Protein AF-A0A953HZK6-F1 (afdb_monomer)

Mean predicted aligned error: 8.24 Å

Sequence (261 aa):
MDNWNAEAEYTSHPMAPGVYAEFKEHSGTPHGFIFGAGWAKAKPFLLTSPDQFRAPPPPDISSVDYAKSFNEVKECGSTNSTVRTEDQTHEAMWWKDFVENSHNRLARSLILQEKLNLWEAARTMALLNMTIFDAYVNVFDNKFYYNHWRPYTAIRWAANDGNPETMEDKEWNNLHKHTYAFPSYPSAHGSASSAAMRVLSHTLGTGDQYTFTMTTEEVDIAGPFFQKDKNGSSHPYLQLLYRSWTGSQSLQTLFRNTFQI

Secondary structure (DSSP, 8-state):
---TT------PPPS-TTB----HHHH-SPTT--SSTTGGGSPPSS-SSTTTTPPPPPPPTTSHHHHHHHHHHHHHHBTT-SSS-HHHHHHHHHTTS-HHHHHHHHHHHHHHHTT--HHHHHHHHHHHHHHHHHHHHHHHHHHHHH-BPPHHHHHHTGGGS--TT----TT--BTTS---SS--SS-HHHHHHHHHHHHHHHHTT-TT---EEEE-HHHHHS-TT-PPPTT-----S-EEEES-TT-HHHHHHHHHHHH--

Nearest PDB structures (foldseek):
  4usz-assembly1_A  TM=7.894E-01  e=5.907E-08  Zobellia galactanivorans
  4cit-assembly1_A  TM=7.700E-01  e=1.423E-07  Zobellia galactanivorans
  8cxl-assembly1_B  TM=6.967E-01  e=1.353E-06  Streptomyces sp. CNQ-525
  8cxl-assembly1_A  TM=6.971E-01  e=1.353E-06  Streptomyces sp. CNQ-525

Radius of gyration: 19.42 Å; Cα contacts (8 Å, |Δi|>4): 385; chains: 1; bounding box: 43×52×53 Å

Structure (mmCIF, N/CA/C/O backbone):
data_AF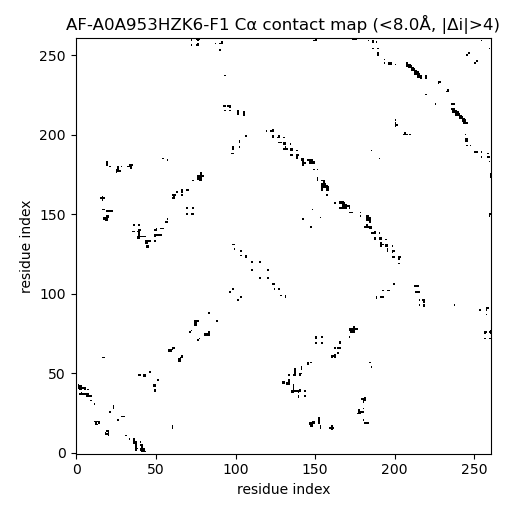-A0A953HZK6-F1
#
_entry.id   AF-A0A953HZK6-F1
#
loop_
_atom_site.group_PDB
_atom_site.id
_atom_site.type_symbol
_atom_site.label_atom_id
_atom_site.label_alt_id
_atom_site.label_comp_id
_atom_site.label_asym_id
_atom_site.label_entity_id
_atom_site.label_seq_id
_atom_site.pdbx_PDB_ins_code
_atom_site.Cartn_x
_atom_site.Cartn_y
_atom_site.Cartn_z
_atom_site.occupancy
_atom_site.B_iso_or_equiv
_atom_site.auth_seq_id
_atom_site.auth_comp_id
_atom_site.auth_asym_id
_atom_site.auth_atom_id
_atom_site.pdbx_PDB_model_num
ATOM 1 N N . MET A 1 1 ? -9.944 -25.442 12.328 1.00 70.88 1 MET A N 1
ATOM 2 C CA . MET A 1 1 ? -8.913 -24.603 12.970 1.00 70.88 1 MET A CA 1
ATOM 3 C C . MET A 1 1 ? -8.832 -23.296 12.201 1.00 70.88 1 MET A C 1
ATOM 5 O O . MET A 1 1 ? -9.259 -23.255 11.055 1.00 70.88 1 MET A O 1
ATOM 9 N N . ASP A 1 2 ? -8.421 -22.228 12.860 1.00 78.31 2 ASP A N 1
ATOM 10 C CA . ASP A 1 2 ? -8.341 -20.851 12.353 1.00 78.31 2 ASP A CA 1
ATOM 11 C C . ASP A 1 2 ? -7.020 -20.533 11.624 1.00 78.31 2 ASP A C 1
ATOM 13 O O . ASP A 1 2 ? -6.903 -19.473 11.021 1.00 78.31 2 ASP A O 1
ATOM 17 N N . ASN A 1 3 ? -6.059 -21.463 11.611 1.00 83.38 3 ASN A N 1
ATOM 18 C CA . ASN A 1 3 ? -4.823 -21.417 10.818 1.00 83.38 3 ASN A CA 1
ATOM 19 C C . ASN A 1 3 ? -3.945 -20.168 11.037 1.00 83.38 3 ASN A C 1
ATOM 21 O O . ASN A 1 3 ? -3.084 -19.882 10.211 1.00 83.38 3 ASN A O 1
ATOM 25 N N . TRP A 1 4 ? -4.115 -19.429 12.139 1.00 78.81 4 TRP A N 1
ATOM 26 C CA . TRP A 1 4 ? -3.335 -18.210 12.403 1.00 78.81 4 TRP A CA 1
ATOM 27 C C . TRP A 1 4 ? -1.834 -18.488 12.588 1.00 78.81 4 TRP A C 1
ATOM 29 O O . TRP A 1 4 ? -1.008 -17.616 12.331 1.00 78.81 4 TRP A O 1
ATOM 39 N N . ASN A 1 5 ? -1.492 -19.704 13.019 1.00 79.19 5 ASN A N 1
ATOM 40 C CA . ASN A 1 5 ? -0.134 -20.209 13.208 1.00 79.19 5 ASN A CA 1
ATOM 41 C C . ASN A 1 5 ? 0.214 -21.345 12.233 1.00 79.19 5 ASN A C 1
ATOM 43 O O . ASN A 1 5 ? 1.151 -22.100 12.489 1.00 79.19 5 ASN A O 1
ATOM 47 N N . ALA A 1 6 ? -0.567 -21.519 11.163 1.00 77.19 6 ALA A N 1
ATOM 48 C CA . ALA A 1 6 ? -0.272 -22.540 10.172 1.00 77.19 6 ALA A CA 1
ATOM 49 C C . ALA A 1 6 ? 0.992 -22.164 9.389 1.00 77.19 6 ALA A C 1
ATOM 51 O O . ALA A 1 6 ? 1.179 -21.010 8.996 1.00 77.19 6 ALA A O 1
ATOM 52 N N . GLU A 1 7 ? 1.837 -23.158 9.129 1.00 77.88 7 GLU A N 1
ATOM 53 C CA . GLU A 1 7 ? 2.901 -23.015 8.145 1.00 77.88 7 GLU A CA 1
ATOM 54 C C . GLU A 1 7 ? 2.272 -22.901 6.753 1.00 77.88 7 GLU A C 1
ATOM 56 O O . GLU A 1 7 ? 1.344 -23.636 6.406 1.00 77.88 7 GLU A O 1
ATOM 61 N N . ALA A 1 8 ? 2.761 -21.952 5.960 1.00 78.06 8 ALA A N 1
ATOM 62 C CA . ALA A 1 8 ? 2.342 -21.779 4.581 1.00 78.06 8 ALA A CA 1
ATOM 63 C C . ALA A 1 8 ? 3.564 -21.866 3.678 1.00 78.06 8 ALA A C 1
ATOM 65 O O . ALA A 1 8 ? 4.546 -21.148 3.871 1.00 78.06 8 ALA A O 1
ATOM 66 N N . GLU A 1 9 ? 3.477 -22.731 2.674 1.00 77.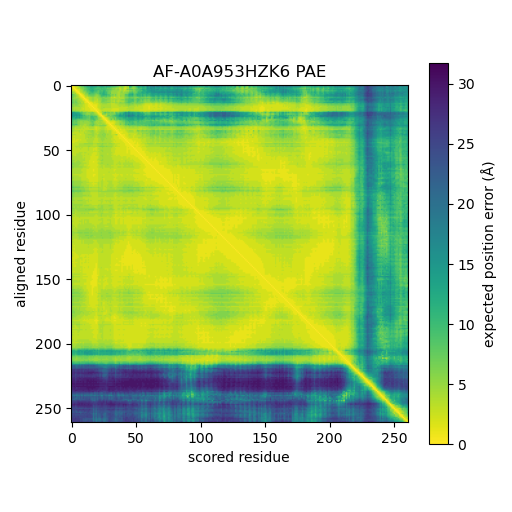25 9 GLU A N 1
ATOM 67 C CA . GLU A 1 9 ? 4.475 -22.804 1.621 1.00 77.25 9 GLU A CA 1
ATOM 68 C C . GLU A 1 9 ? 4.249 -21.670 0.619 1.00 77.25 9 GLU A C 1
ATOM 70 O O . GLU A 1 9 ? 3.132 -21.439 0.147 1.00 77.25 9 GLU A O 1
ATOM 75 N N . TYR A 1 10 ? 5.326 -20.969 0.281 1.00 82.00 10 TYR A N 1
ATOM 76 C CA . TYR A 1 10 ? 5.368 -20.062 -0.855 1.00 82.00 10 TYR A CA 1
ATOM 77 C C . 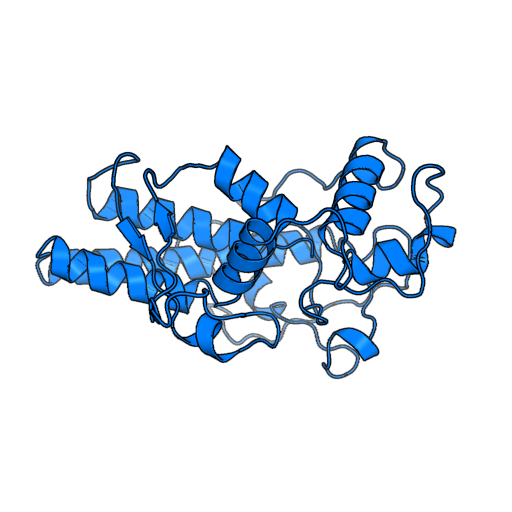TYR A 1 10 ? 6.216 -20.695 -1.946 1.00 82.00 10 TYR A C 1
ATOM 79 O O . TYR A 1 10 ? 7.370 -21.062 -1.726 1.00 82.00 10 TYR A O 1
ATOM 87 N N . THR A 1 11 ? 5.642 -20.817 -3.136 1.00 83.25 11 THR A N 1
ATOM 88 C CA . THR A 1 11 ? 6.374 -21.299 -4.300 1.00 83.25 11 THR A CA 1
ATOM 89 C C . THR A 1 11 ? 7.184 -20.148 -4.878 1.00 83.25 11 THR A C 1
ATOM 91 O O . THR A 1 11 ? 6.628 -19.217 -5.453 1.00 83.25 11 THR A O 1
ATOM 94 N N . SER A 1 12 ? 8.506 -20.200 -4.730 1.00 81.88 12 SER A N 1
ATOM 95 C CA . SER A 1 12 ? 9.390 -19.243 -5.393 1.00 81.88 12 SER A CA 1
ATOM 96 C C . SER A 1 12 ? 9.282 -19.373 -6.910 1.00 81.88 12 SER A C 1
ATOM 98 O O . SER A 1 12 ? 9.260 -20.477 -7.457 1.00 81.88 12 SER A O 1
ATOM 100 N N . HIS A 1 13 ? 9.265 -18.233 -7.591 1.00 83.56 13 HIS A N 1
ATOM 101 C CA . HIS A 1 13 ? 9.271 -18.167 -9.046 1.00 83.56 13 HIS A CA 1
ATOM 102 C C . HIS A 1 13 ? 10.670 -17.784 -9.550 1.00 83.56 13 HIS A C 1
ATOM 104 O O . HIS A 1 13 ? 11.386 -17.055 -8.857 1.00 83.56 13 HIS A O 1
ATOM 110 N N . PRO A 1 14 ? 11.091 -18.261 -10.737 1.00 86.62 14 PRO A N 1
ATOM 111 C CA . PRO A 1 14 ? 12.317 -17.772 -11.353 1.00 86.62 14 PRO A CA 1
ATOM 112 C C . PRO A 1 14 ? 12.192 -16.273 -11.658 1.00 86.62 14 PRO A C 1
ATOM 114 O O . PRO A 1 14 ? 11.094 -15.780 -11.918 1.00 86.62 14 PRO A O 1
ATOM 117 N N . MET A 1 15 ? 13.326 -15.565 -11.663 1.00 89.75 15 MET A N 1
ATOM 118 C CA . MET A 1 15 ? 13.378 -14.165 -12.090 1.00 89.75 15 MET A CA 1
ATOM 119 C C . MET A 1 15 ? 12.790 -14.033 -13.499 1.00 89.75 15 MET A C 1
ATOM 121 O O . MET A 1 15 ? 13.264 -14.674 -14.438 1.00 89.75 15 MET A O 1
ATOM 125 N N . ALA A 1 16 ? 11.760 -13.206 -13.630 1.00 93.50 16 ALA A N 1
ATOM 126 C CA . ALA A 1 16 ? 11.094 -12.916 -14.888 1.00 93.50 16 ALA A CA 1
ATOM 127 C C . ALA A 1 16 ? 10.451 -11.522 -14.821 1.00 93.50 16 ALA A C 1
ATOM 129 O O . ALA A 1 16 ? 10.164 -11.037 -13.721 1.00 93.50 16 ALA A O 1
ATOM 130 N N . PRO A 1 17 ? 10.199 -10.875 -15.972 1.00 94.31 17 PRO A N 1
ATOM 131 C CA . PRO A 1 17 ? 9.593 -9.550 -15.994 1.00 94.31 17 PRO A CA 1
ATOM 132 C C . PRO A 1 17 ? 8.262 -9.524 -15.235 1.00 94.31 17 PRO A C 1
ATOM 134 O O . PRO A 1 17 ? 7.396 -10.369 -15.456 1.00 94.31 17 PRO A O 1
ATOM 137 N N . GLY A 1 18 ? 8.107 -8.574 -14.310 1.00 92.19 18 GLY A N 1
ATOM 138 C CA . GLY A 1 18 ? 6.893 -8.414 -13.501 1.00 92.19 18 GLY A CA 1
ATOM 139 C C . GLY A 1 18 ? 6.721 -9.399 -12.341 1.00 92.19 18 GLY A C 1
ATOM 140 O O . GLY A 1 18 ? 5.823 -9.191 -11.523 1.00 92.19 18 GLY A O 1
ATOM 141 N N . VAL A 1 19 ? 7.569 -10.425 -12.226 1.00 94.19 19 VAL A N 1
ATOM 142 C CA . VAL A 1 19 ? 7.449 -11.498 -11.228 1.00 94.19 19 VAL A CA 1
ATOM 143 C C . VAL A 1 19 ? 8.346 -11.221 -10.026 1.00 94.19 19 VAL A C 1
ATOM 145 O O . VAL A 1 19 ? 9.526 -10.903 -10.164 1.00 94.19 19 VAL A O 1
ATOM 148 N N . TYR A 1 20 ? 7.792 -11.349 -8.822 1.00 91.81 20 TYR A N 1
ATOM 149 C CA . TYR A 1 20 ? 8.528 -11.158 -7.582 1.00 91.81 20 TYR A CA 1
ATOM 150 C C . TYR A 1 20 ? 9.693 -12.138 -7.465 1.00 91.81 20 TYR A C 1
ATOM 152 O O . TYR A 1 20 ? 9.520 -13.355 -7.516 1.00 91.81 20 TYR A O 1
ATOM 160 N N . ALA A 1 21 ? 10.870 -11.559 -7.249 1.00 86.56 21 ALA A N 1
ATOM 161 C CA . ALA A 1 21 ? 12.106 -12.245 -6.943 1.00 86.56 21 ALA A CA 1
ATOM 162 C C . ALA A 1 21 ? 12.889 -11.413 -5.919 1.00 86.56 21 ALA A C 1
ATOM 164 O O . ALA A 1 21 ? 12.948 -10.180 -6.010 1.00 86.56 21 ALA A O 1
ATOM 165 N N . GLU A 1 22 ? 13.455 -12.097 -4.928 1.00 72.50 22 GLU A N 1
ATOM 166 C CA . GLU A 1 22 ? 14.199 -11.485 -3.831 1.00 72.50 22 GLU A CA 1
ATOM 167 C C . GLU A 1 22 ? 15.650 -11.190 -4.247 1.00 72.50 22 GLU A C 1
ATOM 169 O O . GLU A 1 22 ? 16.351 -12.072 -4.743 1.00 72.50 22 GLU A O 1
ATOM 174 N N . PHE A 1 23 ? 16.121 -9.967 -3.985 1.00 69.50 23 PHE A N 1
ATOM 175 C CA . PHE A 1 23 ? 17.551 -9.662 -3.907 1.00 69.50 23 PHE A CA 1
ATOM 176 C C . PHE A 1 23 ? 17.966 -9.709 -2.439 1.00 69.50 23 PHE A C 1
ATOM 178 O O . PHE A 1 23 ? 17.647 -8.804 -1.661 1.00 69.50 23 PHE A O 1
ATOM 185 N N . LYS A 1 24 ? 18.650 -10.790 -2.058 1.00 64.69 24 LYS A N 1
ATOM 186 C CA . LYS A 1 24 ? 19.041 -11.089 -0.673 1.00 64.69 24 LYS A CA 1
ATOM 187 C C . LYS A 1 24 ? 19.832 -9.949 -0.028 1.00 64.69 24 LYS A C 1
ATOM 189 O O . LYS A 1 24 ? 19.710 -9.700 1.170 1.00 64.69 24 LYS A O 1
ATOM 194 N N . GLU A 1 25 ? 20.641 -9.252 -0.819 1.00 70.56 25 GLU A N 1
ATOM 195 C CA . GLU A 1 25 ? 21.489 -8.147 -0.372 1.00 70.56 25 GLU A CA 1
ATOM 196 C C . GLU A 1 25 ? 20.675 -6.967 0.180 1.00 70.56 25 GLU A C 1
ATOM 198 O O . GLU A 1 25 ? 21.202 -6.185 0.967 1.00 70.56 25 GLU A O 1
ATOM 203 N N . HIS A 1 26 ? 19.401 -6.845 -0.208 1.00 76.62 26 HIS A N 1
ATOM 204 C CA . HIS A 1 26 ? 18.571 -5.673 0.078 1.00 76.62 26 HIS A CA 1
ATOM 205 C C . HIS A 1 26 ? 17.446 -5.924 1.095 1.00 76.62 26 HIS A C 1
ATOM 207 O O . HIS A 1 26 ? 16.998 -4.998 1.775 1.00 76.62 26 HIS A O 1
ATOM 213 N N . SER A 1 27 ? 16.988 -7.170 1.244 1.00 77.19 27 SER A N 1
ATOM 214 C CA . SER A 1 27 ? 15.978 -7.540 2.248 1.00 77.19 27 SER A CA 1
ATOM 215 C C . SER A 1 27 ? 16.576 -7.811 3.629 1.00 77.19 27 SER A C 1
ATOM 217 O O . SER A 1 27 ? 15.904 -7.615 4.638 1.00 77.19 27 SER A O 1
ATOM 219 N N . GLY A 1 28 ? 17.834 -8.256 3.715 1.00 78.62 28 GLY A N 1
ATOM 220 C CA . GLY A 1 28 ? 18.449 -8.651 4.989 1.00 78.62 28 GLY A CA 1
ATOM 221 C C . GLY A 1 28 ? 17.837 -9.914 5.612 1.00 78.62 28 GLY A C 1
ATOM 222 O O . GLY A 1 28 ? 18.126 -10.225 6.768 1.00 78.62 28 GLY A O 1
ATOM 223 N N . THR A 1 29 ? 17.004 -10.647 4.867 1.00 81.75 29 THR A N 1
ATOM 224 C CA . THR A 1 29 ? 16.365 -11.893 5.306 1.00 81.75 29 THR A CA 1
ATOM 225 C C . THR A 1 29 ? 17.090 -13.135 4.768 1.00 81.75 29 THR A C 1
ATOM 227 O O . THR A 1 29 ? 17.812 -13.058 3.768 1.00 81.75 29 THR A O 1
ATOM 230 N N . PRO A 1 30 ? 16.970 -14.303 5.437 1.00 80.88 30 PRO A N 1
ATOM 231 C CA . PRO A 1 30 ? 17.511 -15.558 4.917 1.00 80.88 30 PRO A CA 1
ATOM 232 C C . PRO A 1 30 ? 16.924 -15.908 3.546 1.00 80.88 30 PRO A C 1
ATOM 234 O O . PRO A 1 30 ? 15.774 -15.595 3.261 1.00 80.88 30 PRO A O 1
ATOM 237 N N . HIS A 1 31 ? 17.697 -16.616 2.720 1.00 76.31 31 HIS A N 1
ATOM 238 C CA . HIS A 1 31 ? 17.235 -17.044 1.398 1.00 76.31 31 HIS A CA 1
ATOM 239 C C . HIS A 1 31 ? 15.968 -17.904 1.502 1.00 76.31 31 HIS A C 1
ATOM 241 O O . HIS A 1 31 ? 15.959 -18.899 2.231 1.00 76.31 31 HIS A O 1
ATOM 247 N N . GLY A 1 32 ? 14.933 -17.544 0.739 1.00 78.62 32 GLY A N 1
ATOM 248 C CA . GLY A 1 32 ? 13.645 -18.243 0.736 1.00 78.62 32 GLY A CA 1
ATOM 249 C C . GLY A 1 32 ? 12.701 -17.810 1.859 1.00 78.62 32 GLY A C 1
ATOM 250 O O . GLY A 1 32 ? 11.610 -18.363 1.978 1.00 78.62 32 GLY A O 1
ATOM 251 N N . PHE A 1 33 ? 13.090 -16.827 2.676 1.00 85.31 33 PHE A N 1
ATOM 252 C CA . PHE A 1 33 ? 12.176 -16.223 3.633 1.00 85.31 33 PHE A CA 1
ATOM 253 C C . PHE A 1 33 ? 11.123 -15.389 2.902 1.00 85.31 33 PHE A C 1
ATOM 255 O O . PHE A 1 33 ? 11.435 -14.559 2.052 1.00 85.31 33 PHE A O 1
ATOM 262 N N . ILE A 1 34 ? 9.866 -15.576 3.287 1.00 88.50 34 ILE A N 1
ATOM 263 C CA . ILE A 1 34 ? 8.747 -14.788 2.792 1.00 88.50 34 ILE A CA 1
ATOM 264 C C . ILE A 1 34 ? 7.884 -14.372 3.981 1.00 88.50 34 ILE A C 1
ATOM 266 O O . ILE A 1 34 ? 7.457 -15.188 4.800 1.00 88.50 34 ILE A O 1
ATOM 270 N N . PHE A 1 35 ? 7.631 -13.080 4.105 1.00 87.94 35 PHE A N 1
ATOM 271 C CA . PHE A 1 35 ? 6.792 -12.564 5.173 1.00 87.94 35 PHE A CA 1
ATOM 272 C C . PHE A 1 35 ? 5.311 -12.634 4.779 1.00 87.94 35 PHE A C 1
ATOM 274 O O . PHE A 1 35 ? 4.936 -12.322 3.649 1.00 87.94 35 PHE A O 1
ATOM 281 N N . GLY A 1 36 ? 4.457 -13.017 5.731 1.00 86.50 36 GLY A N 1
ATOM 282 C CA . GLY A 1 36 ? 3.000 -12.970 5.579 1.00 86.50 36 GLY A CA 1
ATOM 283 C C . GLY A 1 36 ? 2.356 -14.139 4.822 1.00 86.50 36 GLY A C 1
ATOM 284 O O . GLY A 1 36 ? 1.138 -14.131 4.660 1.00 86.50 36 GLY A O 1
ATOM 285 N N . ALA A 1 37 ? 3.110 -15.168 4.406 1.00 86.94 37 ALA A N 1
ATOM 286 C CA . ALA A 1 37 ? 2.541 -16.351 3.737 1.00 86.94 37 ALA A CA 1
ATOM 287 C C . ALA A 1 37 ? 1.470 -17.060 4.583 1.00 86.94 37 ALA A C 1
ATOM 289 O O . ALA A 1 37 ? 0.413 -17.416 4.064 1.00 86.94 37 ALA A O 1
ATOM 290 N N . GLY A 1 38 ? 1.702 -17.196 5.895 1.00 86.75 38 GLY A N 1
ATOM 291 C CA . GLY A 1 38 ? 0.722 -17.768 6.825 1.00 86.75 38 GLY A CA 1
ATOM 292 C C . GLY A 1 38 ? -0.559 -16.935 6.929 1.00 86.75 38 GLY A C 1
ATOM 293 O O . GLY A 1 38 ? -1.658 -17.483 6.901 1.00 86.75 38 GLY A O 1
ATOM 294 N N . TRP A 1 39 ? -0.444 -15.600 6.955 1.00 87.12 39 TRP A N 1
ATOM 295 C CA . TRP A 1 39 ? -1.607 -14.707 7.029 1.00 87.12 39 TRP A CA 1
ATOM 296 C C . TRP A 1 39 ? -2.534 -14.836 5.826 1.00 87.12 39 TRP A C 1
ATOM 298 O O . TRP A 1 39 ? -3.745 -14.842 6.012 1.00 87.12 39 TRP A O 1
ATOM 308 N N . ALA A 1 40 ? -2.006 -15.038 4.617 1.00 87.88 40 ALA A N 1
ATOM 309 C CA . ALA A 1 40 ? -2.840 -15.277 3.436 1.00 87.88 40 ALA A CA 1
ATOM 310 C C . ALA A 1 40 ? -3.707 -16.551 3.537 1.00 87.88 40 ALA A C 1
ATOM 312 O O . ALA A 1 40 ? -4.654 -16.717 2.769 1.00 87.88 40 ALA A O 1
ATOM 313 N N . LYS A 1 41 ? -3.383 -17.472 4.455 1.00 87.44 41 LYS A N 1
ATOM 314 C CA . LYS A 1 41 ? -4.112 -18.732 4.689 1.00 87.44 41 LYS A CA 1
ATOM 315 C C . LYS A 1 41 ? -4.885 -18.756 6.008 1.00 87.44 41 LYS A C 1
ATOM 317 O O . LYS A 1 41 ? -5.596 -19.730 6.273 1.00 87.44 41 LYS A O 1
ATOM 322 N N . ALA A 1 42 ? -4.748 -17.719 6.829 1.00 92.06 42 ALA A N 1
ATOM 323 C CA . ALA A 1 42 ? -5.448 -17.622 8.097 1.00 92.06 42 ALA A CA 1
ATOM 324 C C . ALA A 1 42 ? -6.955 -17.436 7.871 1.00 92.06 42 ALA A C 1
ATOM 326 O O . ALA A 1 42 ? -7.398 -16.858 6.877 1.00 92.06 42 ALA A O 1
ATOM 327 N N . LYS A 1 43 ? -7.758 -17.932 8.813 1.00 93.19 43 LYS A N 1
ATOM 328 C CA . LYS A 1 43 ? -9.203 -17.720 8.815 1.00 93.19 43 LYS A CA 1
ATOM 329 C C . LYS A 1 43 ? -9.495 -16.261 9.210 1.00 93.19 43 LYS A C 1
ATOM 331 O O . LYS A 1 43 ? -9.119 -15.878 10.318 1.00 93.19 43 LYS A O 1
ATOM 336 N N . PRO A 1 44 ? -10.192 -15.475 8.370 1.00 95.50 44 PRO A N 1
ATOM 337 C CA . PRO A 1 44 ? -10.602 -14.121 8.734 1.00 95.50 44 PRO A CA 1
ATOM 338 C C . PRO A 1 44 ? -11.635 -14.099 9.874 1.00 95.50 44 PRO A C 1
ATOM 340 O O . PRO A 1 44 ? -12.350 -15.082 10.106 1.00 95.50 44 PRO A O 1
ATOM 343 N N . PHE A 1 45 ? -11.752 -12.960 10.554 1.00 96.44 45 PHE A N 1
ATOM 344 C CA . PHE A 1 45 ? -12.795 -12.685 11.545 1.00 96.44 45 PHE A CA 1
ATOM 345 C C . PHE A 1 45 ? -14.128 -12.284 10.903 1.00 96.44 45 PHE A C 1
ATOM 347 O O . PHE A 1 45 ? -15.184 -12.734 11.346 1.00 96.44 45 PHE A O 1
ATOM 354 N N . LEU A 1 46 ? -14.079 -11.402 9.905 1.00 95.81 46 LEU A N 1
ATOM 355 C CA . LEU A 1 46 ? -15.217 -10.688 9.320 1.00 95.81 46 LEU A CA 1
ATOM 356 C C . LEU A 1 46 ? -15.400 -11.015 7.833 1.00 95.81 46 LEU A C 1
ATOM 358 O O . LEU A 1 46 ? -16.536 -11.078 7.359 1.00 95.81 46 LEU A O 1
ATOM 362 N N . LEU A 1 47 ? -14.306 -11.205 7.090 1.00 96.50 47 LEU A N 1
ATOM 363 C CA . LEU A 1 47 ? -14.360 -11.566 5.674 1.00 96.50 47 LEU A CA 1
ATOM 364 C C . LEU A 1 47 ? -14.918 -12.979 5.483 1.00 96.50 47 LEU A C 1
ATOM 366 O O . LEU A 1 47 ? -14.632 -13.910 6.235 1.00 96.50 47 LEU A O 1
ATOM 370 N N . THR A 1 48 ? -15.680 -13.144 4.408 1.00 96.25 48 THR A N 1
ATOM 371 C CA . THR A 1 48 ? -16.210 -14.440 3.961 1.00 96.25 48 THR A CA 1
ATOM 372 C C . THR A 1 48 ? -15.124 -15.331 3.354 1.00 96.25 48 THR A C 1
ATOM 374 O O . THR A 1 48 ? -15.164 -16.549 3.522 1.00 96.25 48 THR A O 1
ATOM 377 N N . SER A 1 49 ? -14.131 -14.728 2.696 1.00 94.56 49 SER A N 1
ATOM 378 C CA . SER A 1 49 ? -12.938 -15.382 2.155 1.00 94.56 49 SER A CA 1
ATOM 379 C C . SER A 1 49 ? -11.766 -14.390 2.094 1.00 94.56 49 SER A C 1
ATOM 381 O O . SER A 1 49 ? -12.001 -13.177 2.030 1.00 94.56 49 SER A O 1
ATOM 383 N N . PRO A 1 50 ? -10.501 -14.864 2.075 1.00 94.12 50 PRO A N 1
ATOM 384 C CA . PRO A 1 50 ? -9.335 -13.994 1.894 1.00 94.12 50 PRO A CA 1
ATOM 385 C C . PRO A 1 50 ? -9.412 -13.120 0.637 1.00 94.12 50 PRO A C 1
ATOM 387 O O . PRO A 1 50 ? -8.931 -11.993 0.638 1.00 94.12 50 PRO A O 1
ATOM 390 N N . ASP A 1 51 ? -10.081 -13.583 -0.416 1.00 95.44 51 ASP A N 1
ATOM 391 C CA . ASP A 1 51 ? -10.146 -12.904 -1.707 1.00 95.44 51 ASP A CA 1
ATOM 392 C C . ASP A 1 51 ? -11.408 -12.074 -1.953 1.00 95.44 51 ASP A C 1
ATOM 394 O O . ASP A 1 51 ? -11.584 -11.539 -3.049 1.00 95.44 51 ASP A O 1
ATOM 398 N N . GLN A 1 52 ? -12.250 -11.891 -0.932 1.00 96.81 52 GLN A N 1
ATOM 399 C CA . GLN A 1 52 ? -13.494 -11.120 -1.030 1.00 96.81 52 GLN A CA 1
ATOM 400 C C . GLN A 1 52 ? -13.295 -9.719 -1.642 1.00 96.81 52 GLN A C 1
ATOM 402 O O . GLN A 1 52 ? -14.166 -9.234 -2.362 1.00 96.81 52 GLN A O 1
ATOM 407 N N . PHE A 1 53 ? -12.153 -9.076 -1.375 1.00 95.56 53 PHE A N 1
ATOM 408 C CA . PHE A 1 53 ? -11.775 -7.776 -1.939 1.00 95.56 53 PHE A CA 1
ATOM 409 C C . PHE A 1 53 ? -10.517 -7.862 -2.813 1.00 95.56 53 PHE A C 1
ATOM 411 O O . PHE A 1 53 ? -9.617 -7.031 -2.696 1.00 95.56 53 PHE A O 1
ATOM 418 N N . ARG A 1 54 ? -10.399 -8.891 -3.661 1.00 95.50 54 ARG A N 1
ATOM 419 C CA . ARG A 1 54 ? -9.291 -8.977 -4.624 1.00 95.50 54 ARG A CA 1
ATOM 420 C C . ARG A 1 54 ? -9.263 -7.726 -5.513 1.00 95.50 54 ARG A C 1
ATOM 422 O O . ARG A 1 54 ? -10.249 -7.394 -6.169 1.00 95.50 54 ARG A O 1
ATOM 429 N N . ALA A 1 55 ? -8.137 -7.018 -5.500 1.00 89.94 55 ALA A N 1
ATOM 430 C CA . ALA A 1 55 ? -7.911 -5.832 -6.315 1.00 89.94 55 ALA A CA 1
ATOM 431 C C . ALA A 1 55 ? -7.910 -6.204 -7.808 1.00 89.94 55 ALA A C 1
ATOM 433 O O . ALA A 1 55 ? -7.639 -7.362 -8.132 1.00 89.94 55 ALA A O 1
ATOM 434 N N . PRO A 1 56 ? -8.164 -5.255 -8.727 1.00 91.69 56 PRO A N 1
ATOM 435 C CA . PRO A 1 56 ? -7.857 -5.441 -10.146 1.00 91.69 56 PRO A CA 1
ATOM 436 C C . PRO A 1 56 ? -6.380 -5.824 -10.355 1.00 91.69 56 PRO A C 1
ATOM 438 O O . PRO A 1 56 ? -5.562 -5.569 -9.472 1.00 91.69 56 PRO A O 1
ATOM 441 N N . PRO A 1 57 ? -6.006 -6.424 -11.496 1.00 89.88 57 PRO A N 1
ATOM 442 C CA . PRO A 1 57 ? -4.604 -6.715 -11.773 1.00 89.88 57 PRO A CA 1
ATOM 443 C C . PRO A 1 57 ? -3.751 -5.434 -11.797 1.00 89.88 57 PRO A C 1
ATOM 445 O O . PRO A 1 57 ? -4.260 -4.368 -12.162 1.00 89.88 57 PRO A O 1
ATOM 448 N N . PRO A 1 58 ? -2.456 -5.517 -11.429 1.00 88.62 58 PRO A N 1
ATOM 449 C CA . PRO A 1 58 ? -1.531 -4.412 -11.652 1.00 88.62 58 PRO A CA 1
ATOM 450 C C . PRO A 1 58 ? -1.425 -4.100 -13.157 1.00 88.62 58 PRO A C 1
ATOM 452 O O . PRO A 1 58 ? -1.717 -4.976 -13.978 1.00 88.62 58 PRO A O 1
ATOM 455 N N . PRO A 1 59 ? -1.002 -2.879 -13.535 1.00 87.88 59 PRO A N 1
ATOM 456 C CA . PRO A 1 59 ? -0.748 -2.548 -14.933 1.00 87.88 59 PRO A CA 1
ATOM 457 C C . PRO A 1 59 ? 0.198 -3.560 -15.586 1.00 87.88 59 PRO A C 1
ATOM 459 O O . PRO A 1 59 ? 1.165 -4.004 -14.964 1.00 87.88 59 PRO A O 1
ATOM 462 N N . ASP A 1 60 ? -0.080 -3.908 -16.843 1.00 92.38 60 ASP A N 1
ATOM 463 C CA . ASP A 1 60 ? 0.794 -4.785 -17.619 1.00 92.38 60 ASP A CA 1
ATOM 464 C C . ASP A 1 60 ? 2.178 -4.140 -17.758 1.00 92.38 60 ASP A C 1
ATOM 466 O O . ASP A 1 60 ? 2.280 -2.946 -18.043 1.00 92.38 60 ASP A O 1
ATOM 470 N N . ILE A 1 61 ? 3.245 -4.915 -17.570 1.00 92.25 61 ILE A N 1
ATOM 471 C CA . ILE A 1 61 ? 4.623 -4.407 -17.587 1.00 92.25 61 ILE A CA 1
ATOM 472 C C . ILE A 1 61 ? 5.044 -3.796 -18.929 1.00 92.25 61 ILE A C 1
ATOM 474 O O . ILE A 1 61 ? 5.978 -3.003 -18.965 1.00 92.25 61 ILE A O 1
ATOM 478 N N . SER A 1 62 ? 4.361 -4.126 -20.026 1.00 94.62 62 SER A N 1
ATOM 479 C CA . SER A 1 62 ? 4.586 -3.538 -21.351 1.00 94.62 62 SER A CA 1
ATOM 480 C C . SER A 1 62 ? 3.785 -2.251 -21.586 1.00 94.62 62 SER A C 1
ATOM 482 O O . SER A 1 62 ? 3.938 -1.606 -22.622 1.00 94.62 62 SER A O 1
ATOM 484 N N . SER A 1 63 ? 2.914 -1.867 -20.647 1.00 93.19 63 SER A N 1
ATOM 485 C CA . SER A 1 63 ? 2.029 -0.710 -20.790 1.00 93.19 63 SER A CA 1
ATOM 486 C C . SER A 1 63 ? 2.703 0.618 -20.435 1.00 93.19 63 SER A C 1
ATOM 488 O O . SER A 1 63 ? 3.612 0.690 -19.604 1.00 93.19 63 SER A O 1
ATOM 490 N N . VAL A 1 64 ? 2.169 1.697 -21.012 1.00 94.12 64 VAL A N 1
ATOM 491 C CA . VAL A 1 64 ? 2.551 3.083 -20.688 1.00 94.12 64 VAL A CA 1
ATOM 492 C C . VAL A 1 64 ? 2.223 3.426 -19.229 1.00 94.12 64 VAL A C 1
ATOM 494 O O . VAL A 1 64 ? 2.980 4.135 -18.570 1.00 94.12 64 VAL A O 1
ATOM 497 N N . ASP A 1 65 ? 1.120 2.897 -18.686 1.00 88.19 65 ASP A N 1
ATOM 498 C CA . ASP A 1 65 ? 0.743 3.127 -17.285 1.00 88.19 65 ASP A CA 1
ATOM 499 C C . ASP A 1 65 ? 1.773 2.526 -16.320 1.00 88.19 65 ASP A C 1
ATOM 501 O O . ASP A 1 65 ? 2.141 3.165 -15.331 1.00 88.19 65 ASP A O 1
ATOM 505 N N . TYR A 1 66 ? 2.289 1.331 -16.631 1.00 92.31 66 TYR A N 1
ATOM 506 C CA . TYR A 1 66 ? 3.392 0.736 -15.882 1.00 92.31 66 TYR A CA 1
ATOM 507 C C . TYR A 1 66 ? 4.662 1.586 -15.985 1.00 92.31 66 TYR A C 1
ATOM 509 O O . TYR A 1 66 ? 5.241 1.928 -14.955 1.00 92.31 66 TYR A O 1
ATOM 517 N N . ALA A 1 67 ? 5.067 1.972 -17.200 1.00 93.75 67 ALA A N 1
ATOM 518 C CA . ALA A 1 67 ? 6.269 2.779 -17.413 1.00 93.75 67 ALA A CA 1
ATOM 519 C C . ALA A 1 67 ? 6.204 4.123 -16.671 1.00 93.75 67 ALA A C 1
ATOM 521 O O . ALA A 1 67 ? 7.187 4.561 -16.070 1.00 93.75 67 ALA A O 1
ATOM 522 N N . LYS A 1 68 ? 5.028 4.757 -16.636 1.00 90.75 68 LYS A N 1
ATOM 523 C CA . LYS A 1 68 ? 4.804 5.990 -15.880 1.00 90.75 68 LYS A CA 1
ATOM 524 C C . LYS A 1 68 ? 5.017 5.788 -14.379 1.00 90.75 68 LYS A C 1
ATOM 526 O O . LYS A 1 68 ? 5.772 6.548 -13.778 1.00 90.75 68 LYS A O 1
ATOM 531 N N . SER A 1 69 ? 4.392 4.773 -13.780 1.00 86.25 69 SER A N 1
ATOM 532 C CA . SER A 1 69 ? 4.577 4.472 -12.352 1.00 86.25 69 SER A CA 1
ATOM 533 C C . SER A 1 69 ? 6.008 4.040 -12.030 1.00 86.25 69 SER A C 1
ATOM 535 O O . SER A 1 69 ? 6.558 4.449 -11.012 1.00 86.25 69 SER A O 1
ATOM 537 N N . PHE A 1 70 ? 6.641 3.265 -12.910 1.00 93.44 70 PHE A N 1
ATOM 538 C CA . PHE A 1 70 ? 8.043 2.879 -12.790 1.00 93.44 70 PHE A CA 1
ATOM 539 C C . PHE A 1 70 ? 8.959 4.106 -12.735 1.00 93.44 70 PHE A C 1
ATOM 541 O O . PHE A 1 70 ? 9.788 4.207 -11.832 1.00 93.44 70 PHE A O 1
ATOM 548 N N . ASN A 1 71 ? 8.803 5.048 -13.670 1.00 94.88 71 ASN A N 1
ATOM 549 C CA . ASN A 1 71 ? 9.656 6.234 -13.746 1.00 94.88 71 ASN A CA 1
ATOM 550 C C . ASN A 1 71 ? 9.397 7.194 -12.575 1.00 94.88 71 ASN A C 1
ATOM 552 O O . ASN A 1 71 ? 10.352 7.704 -11.993 1.00 94.88 71 ASN A O 1
ATOM 556 N N . GLU A 1 72 ? 8.140 7.350 -12.146 1.00 89.25 72 GLU A N 1
ATOM 557 C CA . GLU A 1 72 ? 7.795 8.098 -10.929 1.00 89.25 72 GLU A CA 1
ATOM 558 C C . GLU A 1 72 ? 8.504 7.521 -9.693 1.00 89.25 72 GLU A C 1
ATOM 560 O O . GLU A 1 72 ? 9.144 8.256 -8.940 1.00 89.25 72 GLU A O 1
ATOM 565 N N . VAL A 1 73 ? 8.470 6.198 -9.506 1.00 91.12 73 VAL A N 1
ATOM 566 C CA . VAL A 1 73 ? 9.162 5.533 -8.390 1.00 91.12 73 VAL A CA 1
ATOM 567 C C . VAL A 1 73 ? 10.680 5.613 -8.537 1.00 91.12 73 VAL A C 1
ATOM 569 O O . VAL A 1 73 ? 11.381 5.822 -7.546 1.00 91.12 73 VAL A O 1
ATOM 572 N N . LYS A 1 74 ? 11.215 5.488 -9.753 1.00 92.81 74 LYS A N 1
ATOM 573 C CA . LYS A 1 74 ? 12.654 5.607 -10.000 1.00 92.81 74 LYS A CA 1
ATOM 574 C C . LYS A 1 74 ? 13.170 6.984 -9.584 1.00 92.81 74 LYS A C 1
ATOM 576 O O . LYS A 1 74 ? 14.175 7.059 -8.872 1.00 92.81 74 LYS A O 1
ATOM 581 N N . GLU A 1 75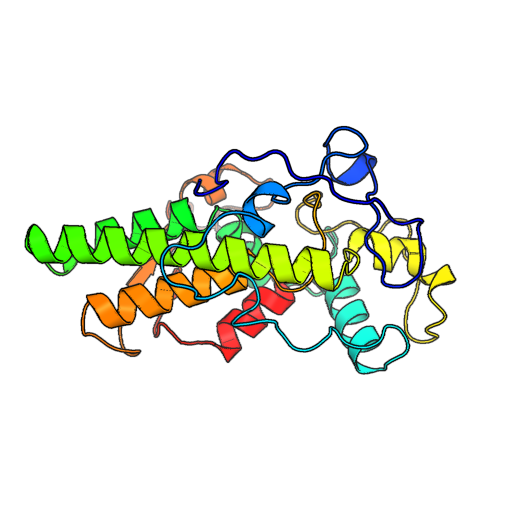 ? 12.468 8.047 -9.967 1.00 90.75 75 GLU A N 1
ATOM 582 C CA . GLU A 1 75 ? 12.846 9.430 -9.671 1.00 90.75 75 GLU A CA 1
ATOM 583 C C . GLU A 1 75 ? 12.585 9.807 -8.207 1.00 90.75 75 GLU A C 1
ATOM 585 O O . GLU A 1 75 ? 13.504 10.232 -7.502 1.00 90.75 75 GLU A O 1
ATOM 590 N N . CYS A 1 76 ? 11.357 9.623 -7.716 1.00 86.50 76 CYS A N 1
ATOM 591 C CA . CYS A 1 76 ? 10.941 10.055 -6.378 1.00 86.50 76 CYS A CA 1
ATOM 592 C C . CYS A 1 76 ? 11.349 9.076 -5.275 1.00 86.50 76 CYS A C 1
ATOM 594 O O . CYS A 1 76 ? 11.515 9.488 -4.131 1.00 86.50 76 CYS A O 1
ATOM 596 N N . GLY A 1 77 ? 11.521 7.791 -5.582 1.00 85.06 77 GLY A N 1
ATOM 597 C CA . GLY A 1 77 ? 11.840 6.746 -4.608 1.00 85.06 77 GLY A CA 1
ATOM 598 C C . GLY A 1 77 ? 13.325 6.549 -4.335 1.00 85.06 77 GLY A C 1
ATOM 599 O O . GLY A 1 77 ? 13.694 6.001 -3.298 1.00 85.06 77 GLY A O 1
ATOM 600 N N . SER A 1 78 ? 14.202 7.045 -5.205 1.00 89.56 78 SER A N 1
ATOM 601 C CA . SER A 1 78 ? 15.648 6.884 -5.025 1.00 89.56 78 SER A CA 1
ATOM 602 C C . SER A 1 78 ? 16.130 7.438 -3.677 1.00 89.56 78 SER A C 1
ATOM 604 O O . SER A 1 78 ? 15.725 8.531 -3.266 1.00 89.56 78 SER A O 1
ATOM 606 N N . THR A 1 79 ? 17.048 6.747 -2.991 1.00 88.56 79 THR A N 1
ATOM 607 C CA . THR A 1 79 ? 17.734 7.293 -1.805 1.00 88.56 79 THR A CA 1
ATOM 608 C C . THR A 1 79 ? 18.317 8.677 -2.107 1.00 88.56 79 THR A C 1
ATOM 610 O O . THR A 1 79 ? 18.217 9.578 -1.280 1.00 88.56 79 THR A O 1
ATOM 613 N N . ASN A 1 80 ? 18.862 8.855 -3.311 1.00 88.94 80 ASN A N 1
ATOM 614 C CA . ASN A 1 80 ? 19.528 10.078 -3.753 1.00 88.94 80 ASN A CA 1
ATOM 615 C C . ASN A 1 80 ? 18.629 10.922 -4.671 1.00 88.94 80 ASN A C 1
ATOM 617 O O . ASN A 1 80 ? 19.132 11.596 -5.568 1.00 88.94 80 ASN A O 1
ATOM 621 N N . SER A 1 81 ? 17.303 10.840 -4.505 1.00 87.88 81 SER A N 1
ATOM 622 C CA . SER A 1 81 ? 16.363 11.628 -5.306 1.00 87.88 81 SER A CA 1
ATOM 623 C C . SER A 1 81 ? 16.672 13.123 -5.206 1.00 87.88 81 SER A C 1
ATOM 625 O O . SER A 1 81 ? 16.826 13.660 -4.111 1.00 87.88 81 SER A O 1
ATOM 627 N N . THR A 1 82 ? 16.727 13.791 -6.356 1.00 92.00 82 THR A N 1
ATOM 628 C CA . THR A 1 82 ? 16.863 15.251 -6.464 1.00 92.00 82 THR A CA 1
ATOM 629 C C . THR A 1 82 ? 15.523 15.957 -6.675 1.00 92.00 82 THR A C 1
ATOM 631 O O . THR A 1 82 ? 15.487 17.185 -6.699 1.00 92.00 82 THR A O 1
ATOM 634 N N . VAL A 1 83 ? 14.435 15.195 -6.847 1.00 88.31 83 VAL A N 1
ATOM 635 C CA . VAL A 1 83 ? 13.081 15.713 -7.106 1.00 88.31 83 VAL A CA 1
ATOM 636 C C . VAL A 1 83 ? 12.143 15.540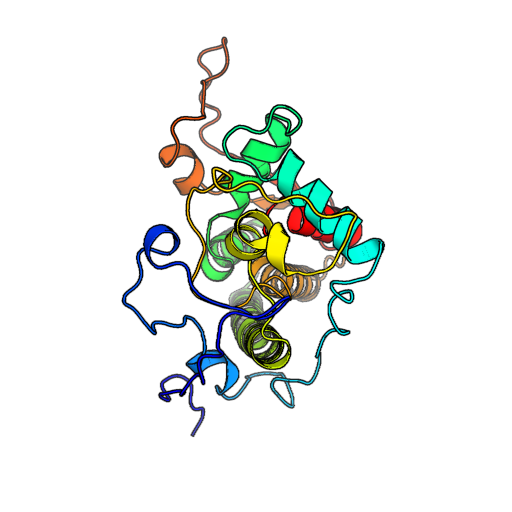 -5.912 1.00 88.31 83 VAL A C 1
ATOM 638 O O . VAL A 1 83 ? 11.225 16.342 -5.749 1.00 88.31 83 VAL A O 1
ATOM 641 N N . ARG A 1 84 ? 12.371 14.523 -5.065 1.00 87.06 84 ARG A N 1
ATOM 642 C CA . ARG A 1 84 ? 11.590 14.303 -3.842 1.00 87.06 84 ARG A CA 1
ATOM 643 C C . ARG A 1 84 ? 11.797 15.471 -2.878 1.00 87.06 84 ARG A C 1
ATOM 645 O O . ARG A 1 84 ? 12.932 15.827 -2.568 1.00 87.06 84 ARG A O 1
ATOM 652 N N . THR A 1 85 ? 10.706 16.043 -2.379 1.00 84.31 85 THR A N 1
ATOM 653 C CA . THR A 1 85 ? 10.756 17.152 -1.417 1.00 84.31 85 THR A CA 1
ATOM 654 C C . THR A 1 85 ? 11.119 16.672 -0.007 1.00 84.31 85 THR A C 1
ATOM 656 O O . THR A 1 85 ? 11.053 15.479 0.316 1.00 84.31 85 THR A O 1
ATOM 659 N N . GLU A 1 86 ? 11.484 17.613 0.867 1.00 79.75 86 GLU A N 1
ATOM 660 C CA . GLU A 1 86 ? 11.688 17.333 2.295 1.00 79.75 86 GLU A CA 1
ATOM 661 C C . GLU A 1 86 ? 10.403 16.794 2.938 1.00 79.75 86 GLU A C 1
ATOM 663 O O . GLU A 1 86 ? 10.447 15.758 3.595 1.00 79.75 86 GLU A O 1
ATOM 668 N N . ASP A 1 87 ? 9.248 17.405 2.650 1.00 76.56 87 ASP A N 1
ATOM 669 C CA . ASP A 1 87 ? 7.946 16.946 3.152 1.00 76.56 87 ASP A CA 1
ATOM 670 C C . ASP A 1 87 ? 7.626 15.509 2.723 1.00 76.56 87 ASP A C 1
ATOM 672 O O . ASP A 1 87 ? 7.234 14.695 3.553 1.00 76.56 87 ASP A O 1
ATOM 676 N N . GLN A 1 88 ? 7.873 15.146 1.460 1.00 78.38 88 GLN A N 1
ATOM 677 C CA . GLN A 1 88 ? 7.686 13.767 0.989 1.00 78.38 88 GLN A CA 1
ATOM 678 C C . GLN A 1 88 ? 8.628 12.783 1.695 1.00 78.38 88 GLN A C 1
ATOM 680 O O . GLN A 1 88 ? 8.253 11.643 1.969 1.00 78.38 88 GLN A O 1
ATOM 685 N N . THR A 1 89 ? 9.855 13.210 2.002 1.00 78.94 89 THR A N 1
ATOM 686 C CA . THR A 1 89 ? 10.807 12.402 2.777 1.00 78.94 89 THR A CA 1
ATOM 687 C C . THR A 1 89 ? 10.320 12.224 4.215 1.00 78.94 89 THR A C 1
ATOM 689 O O . THR A 1 89 ? 10.360 11.110 4.739 1.00 78.94 89 THR A O 1
ATOM 692 N N . HIS A 1 90 ? 9.810 13.287 4.841 1.00 75.50 90 HIS A N 1
ATOM 693 C CA . HIS A 1 90 ? 9.228 13.232 6.179 1.00 75.50 90 HIS A CA 1
ATOM 694 C C . HIS A 1 90 ? 8.004 12.321 6.229 1.00 75.50 90 HIS A C 1
ATOM 696 O O . HIS A 1 90 ? 7.952 11.440 7.083 1.00 75.50 90 HIS A O 1
ATOM 702 N N . GLU A 1 91 ? 7.060 12.465 5.296 1.00 76.31 91 GLU A N 1
ATOM 703 C CA . GLU A 1 91 ? 5.887 11.592 5.191 1.00 76.31 91 GLU A CA 1
ATOM 704 C C . GLU A 1 91 ? 6.299 10.128 5.015 1.00 76.31 91 GLU A C 1
ATOM 706 O O . GLU A 1 91 ? 5.737 9.243 5.665 1.00 76.31 91 GLU A O 1
ATOM 711 N N . ALA A 1 92 ? 7.323 9.865 4.199 1.00 77.38 92 ALA A N 1
ATOM 712 C CA . ALA A 1 92 ? 7.804 8.509 3.992 1.00 77.38 92 ALA A CA 1
ATOM 713 C C . ALA A 1 92 ? 8.420 7.872 5.231 1.00 77.38 92 ALA A C 1
ATOM 715 O O . ALA A 1 92 ? 8.172 6.703 5.527 1.00 77.38 92 ALA A O 1
ATOM 716 N N . MET A 1 93 ? 9.181 8.646 5.996 1.00 78.38 93 MET A N 1
ATOM 717 C CA . MET A 1 93 ? 9.715 8.175 7.266 1.00 78.38 93 MET A CA 1
ATOM 718 C C . MET A 1 93 ? 8.608 8.011 8.312 1.00 78.38 93 MET A C 1
ATOM 720 O O . MET A 1 93 ? 8.611 7.016 9.034 1.00 78.38 93 MET A O 1
ATOM 724 N N . TRP A 1 94 ? 7.642 8.931 8.361 1.00 78.75 94 TRP A N 1
ATOM 725 C CA . TRP A 1 94 ? 6.531 8.927 9.318 1.00 78.75 94 TRP A CA 1
ATOM 726 C C . TRP A 1 94 ? 5.682 7.665 9.224 1.00 78.75 94 TRP A C 1
ATOM 728 O O . TRP A 1 94 ? 5.376 7.020 10.226 1.00 78.75 94 TRP A O 1
ATOM 738 N N . TRP A 1 95 ? 5.359 7.256 8.001 1.00 81.44 95 TRP A N 1
ATOM 739 C CA . TRP A 1 95 ? 4.519 6.091 7.771 1.00 81.44 95 TRP A CA 1
ATOM 740 C C . TRP A 1 95 ? 5.243 4.744 7.946 1.00 81.44 95 TRP A C 1
ATOM 742 O O . TRP A 1 95 ? 4.622 3.695 7.790 1.00 81.44 95 TRP A O 1
ATOM 752 N N . LYS A 1 96 ? 6.531 4.735 8.314 1.00 79.69 96 LYS A N 1
ATOM 753 C CA . LYS A 1 96 ? 7.320 3.503 8.471 1.00 79.69 96 LYS A CA 1
ATOM 754 C C . LYS A 1 96 ? 6.820 2.589 9.598 1.00 79.69 96 LYS A C 1
ATOM 756 O O . LYS A 1 96 ? 7.023 1.378 9.516 1.00 79.69 96 LYS A O 1
ATOM 761 N N . ASP A 1 97 ? 6.203 3.140 10.643 1.00 80.75 97 ASP A N 1
ATOM 762 C CA . ASP A 1 97 ? 5.670 2.336 11.750 1.00 80.75 97 ASP A CA 1
ATOM 763 C C . ASP A 1 97 ? 4.519 1.432 11.289 1.00 80.75 97 ASP A C 1
ATOM 765 O O . ASP A 1 97 ? 3.739 1.788 10.408 1.00 80.75 97 ASP A O 1
ATOM 769 N N . PHE A 1 98 ? 4.392 0.260 11.903 1.00 85.19 98 PHE A N 1
ATOM 770 C CA . PHE A 1 98 ? 3.343 -0.700 11.592 1.00 85.19 98 PHE A CA 1
ATOM 771 C C . PHE A 1 98 ? 1.939 -0.138 11.877 1.00 85.19 98 PHE A C 1
ATOM 773 O O . PHE A 1 98 ? 1.724 0.686 12.777 1.00 85.19 98 PHE A O 1
ATOM 780 N N . VAL A 1 99 ? 0.953 -0.583 11.094 1.00 89.38 99 VAL A N 1
ATOM 781 C CA . VAL A 1 99 ? -0.426 -0.068 11.160 1.00 89.38 99 VAL A CA 1
ATOM 782 C C . VAL A 1 99 ? -1.056 -0.412 12.505 1.00 89.38 99 VAL A C 1
ATOM 784 O O . VAL A 1 99 ? -1.655 0.451 13.146 1.00 89.38 99 VAL A O 1
ATOM 787 N N . GLU A 1 100 ? -0.860 -1.640 12.977 1.00 91.12 100 GLU A N 1
ATOM 788 C CA . GLU A 1 100 ? -1.321 -2.114 14.277 1.00 91.12 100 GLU A CA 1
ATOM 789 C C . GLU A 1 100 ? -0.731 -1.310 15.439 1.00 91.12 100 GLU A C 1
ATOM 791 O O . GLU A 1 100 ? -1.411 -1.134 16.444 1.00 91.12 100 GLU A O 1
ATOM 796 N N . ASN A 1 101 ? 0.465 -0.736 15.308 1.00 91.00 101 ASN A N 1
ATOM 797 C CA . ASN A 1 101 ? 1.034 0.122 16.346 1.00 91.00 101 ASN A CA 1
ATOM 798 C C . ASN A 1 101 ? 0.416 1.522 16.295 1.00 91.00 101 ASN A C 1
ATOM 800 O O . ASN A 1 101 ? -0.219 1.978 17.255 1.00 91.00 101 ASN A O 1
ATOM 804 N N . SER A 1 102 ? 0.569 2.187 15.149 1.00 88.75 102 SER A N 1
ATOM 805 C CA . SER A 1 102 ? 0.156 3.575 14.928 1.00 88.75 102 SER A CA 1
ATOM 806 C C . SER A 1 102 ? -1.343 3.792 15.132 1.00 88.75 102 SER A C 1
ATOM 808 O O . SER A 1 102 ? -1.749 4.738 15.814 1.00 88.75 102 SER A O 1
ATOM 810 N N . HIS A 1 103 ? -2.185 2.888 14.632 1.00 92.88 103 HIS A N 1
ATOM 811 C CA . HIS A 1 103 ? -3.637 3.035 14.722 1.00 92.88 103 HIS A CA 1
ATOM 812 C C . HIS A 1 103 ? -4.178 2.618 16.090 1.00 92.88 103 HIS A C 1
ATOM 814 O O . HIS A 1 103 ? -5.144 3.218 16.554 1.00 92.88 103 HIS A O 1
ATOM 820 N N . ASN A 1 104 ? -3.544 1.672 16.797 1.00 95.94 104 ASN A N 1
ATOM 821 C CA . ASN A 1 104 ? -3.914 1.407 18.192 1.00 95.94 104 ASN A CA 1
ATOM 822 C C . ASN A 1 104 ? -3.482 2.555 19.120 1.00 95.94 104 ASN A C 1
ATOM 824 O O . ASN A 1 104 ? -4.202 2.846 20.076 1.00 95.94 104 ASN A O 1
ATOM 828 N N . ARG A 1 105 ? -2.348 3.232 18.862 1.00 93.94 105 ARG A N 1
ATOM 829 C CA . ARG A 1 105 ? -1.998 4.483 19.569 1.00 93.94 105 ARG A CA 1
ATOM 830 C C . ARG A 1 105 ? -3.069 5.547 19.340 1.00 93.94 105 ARG A C 1
ATOM 832 O O . ARG A 1 105 ? -3.595 6.075 20.316 1.00 93.94 105 ARG A O 1
ATOM 839 N N . LEU A 1 106 ? -3.444 5.788 18.081 1.00 92.75 106 LEU A N 1
ATOM 840 C CA . LEU A 1 106 ? -4.519 6.722 17.738 1.00 92.75 106 LEU A CA 1
ATOM 841 C C . LEU A 1 106 ? -5.830 6.361 18.450 1.00 92.75 106 LEU A C 1
ATOM 843 O O . LEU A 1 106 ? -6.416 7.210 19.113 1.00 92.75 106 LEU A O 1
ATOM 847 N N . ALA A 1 107 ? -6.265 5.102 18.370 1.00 96.19 107 ALA A N 1
ATOM 848 C CA . ALA A 1 107 ? -7.512 4.648 18.980 1.00 96.19 107 ALA A CA 1
ATOM 849 C C . ALA A 1 107 ? -7.551 4.909 20.489 1.00 96.19 107 ALA A C 1
ATOM 851 O O . ALA A 1 107 ? -8.547 5.423 20.989 1.00 96.19 107 ALA A O 1
ATOM 852 N N . ARG A 1 108 ? -6.457 4.631 21.214 1.00 96.19 108 ARG A N 1
ATOM 853 C CA . ARG A 1 108 ? -6.360 4.940 22.650 1.00 96.19 108 ARG A CA 1
ATOM 854 C C . ARG A 1 108 ? -6.510 6.435 22.923 1.00 96.19 108 ARG A C 1
ATOM 856 O O . ARG A 1 108 ? -7.263 6.801 23.821 1.00 96.19 108 ARG A O 1
ATOM 863 N N . SER A 1 109 ? -5.842 7.286 22.145 1.00 95.00 109 SER A N 1
ATOM 864 C CA . SER A 1 109 ? -5.960 8.742 22.286 1.00 95.00 109 SER A CA 1
ATOM 865 C C . SER A 1 109 ? -7.391 9.225 22.040 1.00 95.00 109 SER A C 1
ATOM 867 O O . SER A 1 109 ? -7.918 10.003 22.831 1.00 95.00 109 SER A O 1
ATOM 869 N N . LEU A 1 110 ? -8.051 8.720 20.995 1.00 94.50 110 LEU A N 1
ATOM 870 C CA . LEU A 1 110 ? -9.424 9.099 20.652 1.00 94.50 110 LEU A CA 1
ATOM 871 C C . LEU A 1 110 ? -10.447 8.599 21.676 1.00 94.50 110 LEU A C 1
ATOM 873 O O . LEU A 1 110 ? -11.345 9.347 22.044 1.00 94.50 110 LEU A O 1
ATOM 877 N N . ILE A 1 111 ? -10.281 7.380 22.196 1.00 96.25 111 ILE A N 1
ATOM 878 C CA . ILE A 1 111 ? -11.124 6.829 23.270 1.00 96.25 111 ILE A CA 1
ATOM 879 C C . ILE A 1 111 ? -11.118 7.753 24.496 1.00 96.25 111 ILE A C 1
ATOM 881 O O . ILE A 1 111 ? -12.170 8.006 25.083 1.00 96.25 111 ILE A O 1
ATOM 885 N N . LEU A 1 112 ? -9.943 8.269 24.872 1.00 96.19 112 LEU A N 1
ATOM 886 C CA . LEU A 1 112 ? -9.801 9.198 25.995 1.00 96.19 112 LEU A CA 1
ATOM 887 C C . LEU A 1 112 ? -10.379 10.581 25.675 1.00 96.19 112 LEU A C 1
ATOM 889 O O . LEU A 1 112 ? -11.072 11.157 26.514 1.00 96.19 112 LEU A O 1
ATOM 893 N N . GLN A 1 113 ? -10.109 11.103 24.477 1.00 94.44 113 GLN A N 1
ATOM 894 C CA . GLN A 1 113 ? -10.578 12.420 24.042 1.00 94.44 113 GLN A CA 1
ATOM 895 C C . GLN A 1 113 ? -12.109 12.493 24.000 1.00 94.44 113 GLN A C 1
ATOM 897 O O . GLN A 1 113 ? -12.699 13.416 24.564 1.00 94.44 113 GLN A O 1
ATOM 902 N N . GLU A 1 114 ? -12.743 11.484 23.405 1.00 94.50 114 GLU A N 1
ATOM 903 C CA . GLU A 1 114 ? -14.198 11.399 23.243 1.00 94.50 114 GLU A CA 1
ATOM 904 C C . GLU A 1 114 ? -14.902 10.837 24.488 1.00 94.50 114 GLU A C 1
ATOM 906 O O . GLU A 1 114 ? -16.125 10.726 24.519 1.00 94.50 114 GLU A O 1
ATOM 911 N N . LYS A 1 115 ? -14.139 10.516 25.546 1.00 96.75 115 LYS A N 1
ATOM 912 C CA . LYS A 1 115 ? -14.639 10.017 26.838 1.00 96.75 115 LYS A CA 1
ATOM 913 C C . LYS A 1 115 ? -15.559 8.803 26.689 1.00 96.75 115 LYS A C 1
ATOM 915 O O . LYS A 1 115 ? -16.572 8.700 27.385 1.00 96.75 115 LYS A O 1
ATOM 920 N N . LEU A 1 116 ? -15.192 7.887 25.794 1.00 97.12 116 LEU A N 1
ATOM 921 C CA . LEU A 1 116 ? -15.974 6.680 25.552 1.00 97.12 116 LEU A CA 1
ATOM 922 C C . LEU A 1 116 ? -16.076 5.842 26.829 1.00 97.12 116 LEU A C 1
ATOM 924 O O . LEU A 1 116 ? -15.108 5.690 27.581 1.00 97.12 116 LEU A O 1
ATOM 928 N N . ASN A 1 117 ? -17.249 5.262 27.066 1.00 97.38 117 ASN A N 1
ATOM 929 C CA . ASN A 1 117 ? -17.431 4.327 28.170 1.00 97.38 117 ASN A CA 1
ATOM 930 C C . ASN A 1 117 ? -16.751 2.975 27.872 1.00 97.38 117 ASN A C 1
ATOM 932 O O . ASN A 1 117 ? -16.298 2.705 26.758 1.00 97.38 117 ASN A O 1
ATOM 936 N N . LEU A 1 118 ? -16.692 2.092 28.877 1.00 98.00 118 LEU A N 1
ATOM 937 C CA . LEU A 1 118 ? -16.013 0.795 28.755 1.00 98.00 118 LEU A CA 1
ATOM 938 C C . LEU A 1 118 ? -16.521 -0.039 27.567 1.00 98.00 118 LEU A C 1
ATOM 940 O O . LEU A 1 118 ? -15.725 -0.671 26.875 1.00 98.00 118 LEU A O 1
ATOM 944 N N . TRP A 1 119 ? -17.832 -0.041 27.328 1.00 98.00 119 TRP A N 1
ATOM 945 C CA . TRP A 1 119 ? -18.436 -0.811 26.245 1.00 98.00 119 TRP A CA 1
ATOM 946 C C . TRP A 1 119 ? -18.050 -0.256 24.868 1.00 98.00 119 TRP A C 1
ATOM 948 O O . TRP A 1 119 ? -17.656 -1.013 23.980 1.00 98.00 119 TRP A O 1
ATOM 958 N N . GLU A 1 120 ? -18.104 1.062 24.697 1.00 97.50 120 GLU A N 1
ATOM 959 C CA . GLU A 1 120 ? -17.728 1.756 23.459 1.00 97.50 120 GLU A CA 1
ATOM 960 C C . GLU A 1 120 ? -16.235 1.603 23.145 1.00 97.50 120 GLU A C 1
ATOM 962 O O . GLU A 1 120 ? -15.865 1.298 22.006 1.00 97.50 120 GLU A O 1
ATOM 967 N N . ALA A 1 121 ? -15.378 1.742 24.159 1.00 98.31 121 ALA A N 1
ATOM 968 C CA . ALA A 1 121 ? -13.938 1.555 24.030 1.00 98.31 121 ALA A CA 1
ATOM 969 C C . ALA A 1 121 ? -13.590 0.109 23.642 1.00 98.31 121 ALA A C 1
ATOM 971 O O . ALA A 1 121 ? -12.843 -0.115 22.687 1.00 98.31 1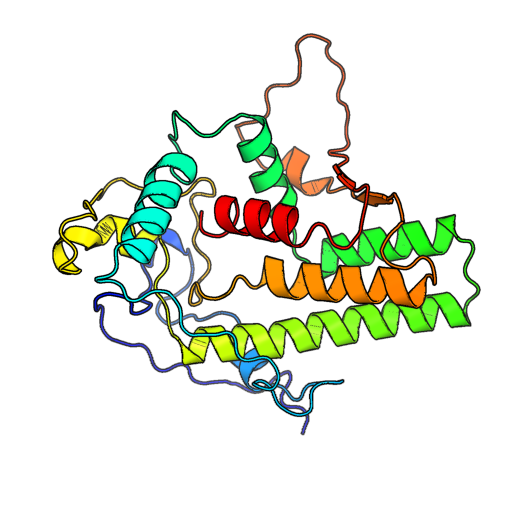21 ALA A O 1
ATOM 972 N N . ALA A 1 122 ? -14.176 -0.879 24.331 1.00 98.38 122 ALA A N 1
ATOM 973 C CA . ALA A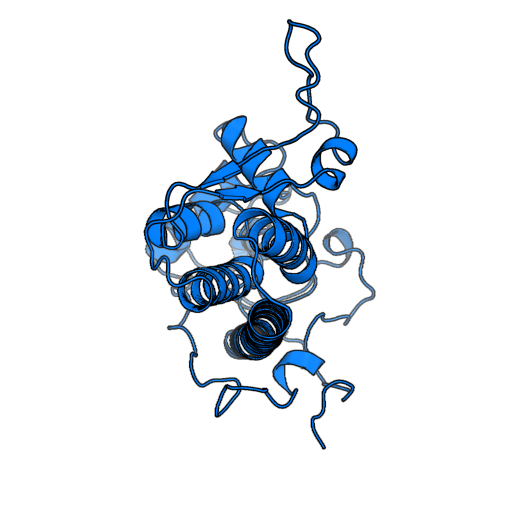 1 122 ? -13.957 -2.293 24.033 1.00 98.38 122 ALA A CA 1
ATOM 974 C C . ALA A 1 122 ? -14.418 -2.650 22.613 1.00 98.38 122 ALA A C 1
ATOM 976 O O . ALA A 1 122 ? -13.681 -3.297 21.866 1.00 98.38 122 ALA A O 1
ATOM 977 N N . ARG A 1 123 ? -15.602 -2.175 22.206 1.00 97.88 123 ARG A N 1
ATOM 978 C CA . ARG A 1 123 ? -16.128 -2.371 20.849 1.00 97.88 123 ARG A CA 1
ATOM 979 C C . ARG A 1 123 ? -15.226 -1.737 19.787 1.00 97.88 123 ARG A C 1
ATOM 981 O O . ARG A 1 123 ? -14.954 -2.384 18.779 1.00 97.88 123 ARG A O 1
ATOM 988 N N . THR A 1 124 ? -14.751 -0.513 20.013 1.00 97.88 124 THR A N 1
ATOM 989 C CA . THR A 1 124 ? -13.853 0.202 19.089 1.00 97.88 124 THR A CA 1
ATOM 990 C C . THR A 1 124 ? -12.546 -0.558 18.886 1.00 97.88 124 THR A C 1
ATOM 992 O O . THR A 1 124 ? -12.174 -0.853 17.752 1.00 97.88 124 THR A O 1
ATOM 995 N N . MET A 1 125 ? -11.883 -0.954 19.976 1.00 98.50 125 MET A N 1
ATOM 996 C CA . MET A 1 125 ? -10.615 -1.691 19.914 1.00 98.50 125 MET A CA 1
ATOM 997 C C . MET A 1 125 ? -10.776 -3.070 19.264 1.00 98.50 125 MET A C 1
ATOM 999 O O . MET A 1 125 ? -9.920 -3.476 18.477 1.00 98.50 125 MET A O 1
ATOM 1003 N N . ALA A 1 126 ? -11.868 -3.782 19.559 1.00 98.50 126 ALA A N 1
ATOM 1004 C CA . ALA A 1 126 ? -12.144 -5.085 18.959 1.00 98.50 126 ALA A CA 1
ATOM 1005 C C . ALA A 1 126 ? -12.360 -4.972 17.443 1.00 98.50 126 ALA A C 1
ATOM 1007 O O . ALA A 1 126 ? -11.700 -5.670 16.675 1.00 98.50 126 ALA A O 1
ATOM 1008 N N . LEU A 1 127 ? -13.244 -4.070 17.001 1.00 98.38 127 LEU A N 1
ATOM 1009 C CA . LEU A 1 127 ? -13.530 -3.879 15.576 1.00 98.38 127 LEU A CA 1
ATOM 1010 C C . LEU A 1 127 ? -12.297 -3.402 14.805 1.00 98.38 127 LEU A C 1
ATOM 1012 O O . LEU A 1 127 ? -12.062 -3.880 13.695 1.00 98.38 127 LEU A O 1
ATOM 1016 N N . LEU A 1 128 ? -11.497 -2.509 15.396 1.00 98.44 128 LEU A N 1
ATOM 1017 C CA . LEU A 1 128 ? -10.251 -2.029 14.804 1.00 98.44 128 LEU A CA 1
ATOM 1018 C C . LEU A 1 128 ? -9.282 -3.183 14.534 1.00 98.44 128 LEU A C 1
ATOM 1020 O O . LEU A 1 128 ? -8.835 -3.357 13.404 1.00 98.44 128 LEU A O 1
ATOM 1024 N N . ASN A 1 129 ? -8.979 -3.988 15.553 1.00 98.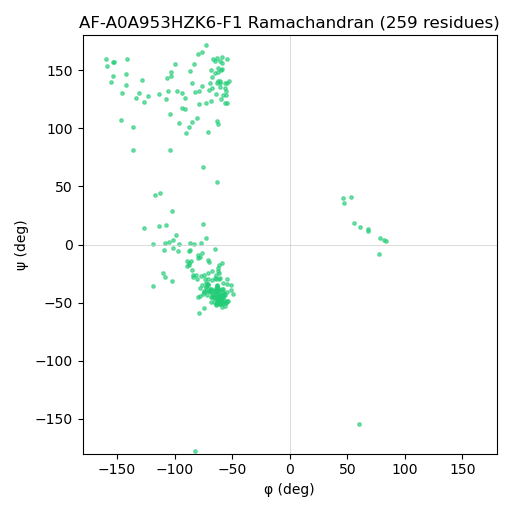38 129 ASN A N 1
ATOM 1025 C CA . ASN A 1 129 ? -7.961 -5.031 15.435 1.00 98.38 129 ASN A CA 1
ATOM 1026 C C . ASN A 1 129 ? -8.426 -6.218 14.580 1.00 98.38 129 ASN A C 1
ATOM 1028 O O . ASN A 1 129 ? -7.632 -6.731 13.796 1.00 98.38 129 ASN A O 1
ATOM 1032 N N . MET A 1 130 ? -9.708 -6.604 14.649 1.00 98.00 130 MET A N 1
ATOM 1033 C CA . MET A 1 130 ? -10.265 -7.604 13.724 1.00 98.00 130 MET A CA 1
ATOM 1034 C C . MET A 1 130 ? -10.178 -7.127 12.270 1.00 98.00 130 MET A C 1
ATOM 1036 O O . MET A 1 130 ? -9.839 -7.902 11.384 1.00 98.00 130 MET A O 1
ATOM 1040 N N . THR A 1 131 ? -10.430 -5.839 12.024 1.00 98.00 131 THR A N 1
ATOM 1041 C CA . THR A 1 131 ? -10.375 -5.277 10.669 1.00 98.00 131 THR A CA 1
ATOM 1042 C C . THR A 1 131 ? -8.949 -5.145 10.147 1.00 98.00 131 THR A C 1
ATOM 1044 O O . THR A 1 131 ? -8.710 -5.441 8.980 1.00 98.00 131 THR A O 1
ATOM 1047 N N . ILE A 1 132 ? -7.990 -4.737 10.985 1.00 97.19 132 ILE A N 1
ATOM 1048 C CA . ILE A 1 132 ? -6.568 -4.713 10.607 1.00 97.19 132 ILE A CA 1
ATOM 1049 C C . ILE A 1 132 ? -6.094 -6.126 10.252 1.00 97.19 132 ILE A C 1
ATOM 1051 O O . ILE A 1 132 ? -5.455 -6.312 9.217 1.00 97.19 132 ILE A O 1
ATOM 1055 N N . PHE A 1 133 ? -6.446 -7.126 11.066 1.00 96.62 133 PHE A N 1
ATOM 1056 C CA . PHE A 1 133 ? -6.098 -8.519 10.793 1.00 96.62 133 PHE A CA 1
ATOM 1057 C C . PHE A 1 133 ? -6.674 -8.998 9.455 1.00 96.62 133 PHE A C 1
ATOM 1059 O O . PHE A 1 133 ? -5.934 -9.479 8.600 1.00 96.62 133 PHE A O 1
ATOM 1066 N N . ASP A 1 134 ? -7.971 -8.801 9.229 1.00 97.38 134 ASP A N 1
ATOM 1067 C CA . ASP A 1 134 ? -8.629 -9.197 7.983 1.00 97.38 134 ASP A CA 1
ATOM 1068 C C . ASP A 1 134 ? -8.080 -8.455 6.758 1.00 97.38 134 ASP A C 1
ATOM 1070 O O . ASP A 1 134 ? -7.953 -9.043 5.681 1.00 97.38 134 ASP A O 1
ATOM 1074 N N . ALA A 1 135 ? -7.693 -7.185 6.914 1.00 96.31 135 ALA A N 1
ATOM 1075 C CA . ALA A 1 135 ? -7.014 -6.435 5.864 1.00 96.31 135 ALA A CA 1
ATOM 1076 C C . ALA A 1 135 ? -5.653 -7.056 5.511 1.00 96.31 135 ALA A C 1
ATOM 1078 O O . ALA A 1 135 ? -5.303 -7.105 4.330 1.00 96.31 135 ALA A O 1
ATOM 1079 N N . TYR A 1 136 ? -4.909 -7.579 6.494 1.00 95.31 136 TYR A N 1
ATOM 1080 C CA . TYR A 1 136 ? -3.681 -8.329 6.228 1.00 95.31 136 TYR A CA 1
ATOM 1081 C C . TYR A 1 136 ? -3.952 -9.658 5.527 1.00 95.31 136 TYR A C 1
ATOM 1083 O O . TYR A 1 136 ? -3.292 -9.951 4.530 1.00 95.31 136 TYR A O 1
ATOM 1091 N N . VAL A 1 137 ? -4.947 -10.429 5.969 1.00 96.12 137 VAL A N 1
ATOM 1092 C CA . VAL A 1 137 ? -5.334 -11.676 5.287 1.00 96.12 137 VAL A CA 1
ATOM 1093 C C . VAL A 1 137 ? -5.641 -11.408 3.810 1.00 96.12 137 VAL A C 1
ATOM 1095 O O . VAL A 1 137 ? -5.074 -12.057 2.929 1.00 96.12 137 VAL A O 1
ATOM 1098 N N . ASN A 1 138 ? -6.460 -10.391 3.525 1.00 96.12 138 ASN A N 1
ATOM 1099 C CA . ASN A 1 138 ? -6.814 -10.026 2.157 1.00 96.12 138 ASN A CA 1
ATOM 1100 C C . ASN A 1 138 ? -5.627 -9.502 1.339 1.00 96.12 138 ASN A C 1
ATOM 1102 O O . ASN A 1 138 ? -5.439 -9.909 0.191 1.00 96.12 138 ASN A O 1
ATOM 1106 N N . VAL A 1 139 ? -4.808 -8.602 1.892 1.00 94.81 139 VAL A N 1
ATOM 1107 C CA . VAL A 1 139 ? -3.720 -7.994 1.116 1.00 94.81 139 VAL A CA 1
ATOM 1108 C C . VAL A 1 139 ? -2.600 -8.985 0.820 1.00 94.81 139 VAL A C 1
ATOM 1110 O O . VAL A 1 139 ? -2.019 -8.933 -0.263 1.00 94.81 139 VAL A O 1
ATOM 1113 N N . PHE A 1 140 ? -2.307 -9.909 1.737 1.00 94.56 140 PHE A N 1
ATOM 1114 C CA . PHE A 1 140 ? -1.314 -10.948 1.489 1.00 94.56 140 PHE A CA 1
ATOM 1115 C C . PHE A 1 140 ? -1.829 -11.996 0.497 1.00 94.56 140 PHE A C 1
ATOM 1117 O O . PHE A 1 140 ? -1.061 -12.387 -0.378 1.00 94.56 140 PHE A O 1
ATOM 1124 N N . ASP A 1 141 ? -3.118 -12.358 0.523 1.00 95.00 141 ASP A N 1
ATOM 1125 C CA . ASP A 1 141 ? -3.721 -13.165 -0.552 1.00 95.00 141 ASP A CA 1
ATOM 1126 C C . ASP A 1 141 ? -3.527 -12.505 -1.928 1.00 95.00 141 ASP A C 1
ATOM 1128 O O . ASP A 1 141 ? -2.993 -13.130 -2.844 1.00 95.00 141 ASP A O 1
ATOM 1132 N N . ASN A 1 142 ? -3.840 -11.210 -2.053 1.00 94.31 142 ASN A N 1
ATOM 1133 C CA . ASN A 1 142 ? -3.621 -10.455 -3.292 1.00 94.31 142 ASN A CA 1
ATOM 1134 C C . ASN A 1 142 ? -2.148 -10.456 -3.732 1.00 94.31 142 ASN A C 1
ATOM 1136 O O . ASN A 1 142 ? -1.851 -10.663 -4.910 1.00 94.31 142 ASN A O 1
ATOM 1140 N N . LYS A 1 143 ? -1.225 -10.229 -2.792 1.00 93.19 143 LYS A N 1
ATOM 1141 C CA . LYS A 1 143 ? 0.218 -10.194 -3.063 1.00 93.19 143 LYS A CA 1
ATOM 1142 C C . LYS A 1 143 ? 0.727 -11.504 -3.627 1.00 93.19 143 LYS A C 1
ATOM 1144 O O . LYS A 1 143 ? 1.482 -11.478 -4.594 1.00 93.19 143 LYS A O 1
ATOM 1149 N N . PHE A 1 144 ? 0.315 -12.631 -3.057 1.00 93.75 144 PHE A N 1
ATOM 1150 C CA . PHE A 1 144 ? 0.728 -13.940 -3.556 1.00 93.75 144 PHE A CA 1
ATOM 1151 C C . PHE A 1 144 ? -0.027 -14.351 -4.821 1.00 93.75 144 PHE A C 1
ATOM 1153 O O . PHE A 1 144 ? 0.539 -15.069 -5.637 1.00 93.75 144 PHE A O 1
ATOM 1160 N N . TYR A 1 145 ? -1.253 -13.860 -5.025 1.00 94.38 145 TYR A N 1
ATOM 1161 C CA . TYR A 1 145 ? -2.001 -14.072 -6.264 1.00 94.38 145 TYR A CA 1
ATOM 1162 C C . TYR A 1 145 ? -1.340 -13.379 -7.464 1.00 94.38 145 TYR A C 1
ATOM 1164 O O . TYR A 1 145 ? -1.127 -14.006 -8.497 1.00 94.38 145 TYR A O 1
ATOM 1172 N N . TYR A 1 146 ? -0.994 -12.093 -7.336 1.00 93.06 146 TYR A N 1
ATOM 1173 C CA . TYR A 1 146 ? -0.376 -11.328 -8.428 1.00 93.06 146 TYR A CA 1
ATOM 1174 C C . TYR A 1 146 ? 1.132 -11.510 -8.525 1.00 93.06 146 TYR A C 1
ATOM 1176 O O . TYR A 1 146 ? 1.708 -11.305 -9.590 1.00 93.06 146 TYR A O 1
ATOM 1184 N N . ASN A 1 147 ? 1.769 -11.843 -7.405 1.00 93.69 147 ASN A N 1
ATOM 1185 C CA . ASN A 1 147 ? 3.201 -12.056 -7.287 1.00 93.69 147 ASN A CA 1
ATOM 1186 C C . ASN A 1 147 ? 4.046 -10.958 -7.963 1.00 93.69 147 ASN A C 1
ATOM 1188 O O . ASN A 1 147 ? 5.047 -11.245 -8.613 1.00 93.69 147 ASN A O 1
ATOM 1192 N N . HIS A 1 148 ? 3.623 -9.696 -7.837 1.00 91.88 148 HIS A N 1
ATOM 1193 C CA . HIS A 1 148 ? 4.240 -8.582 -8.552 1.00 91.88 148 HIS A CA 1
ATOM 1194 C C . HIS A 1 148 ? 5.579 -8.172 -7.926 1.00 91.88 148 HIS A C 1
ATOM 1196 O O . HIS A 1 148 ? 5.703 -8.059 -6.698 1.00 91.88 148 HIS A O 1
ATOM 1202 N N . TRP A 1 149 ? 6.580 -7.918 -8.767 1.00 93.44 149 TRP A N 1
ATOM 1203 C CA . TRP A 1 149 ? 7.921 -7.547 -8.321 1.00 93.44 149 TRP A CA 1
ATOM 1204 C C . TRP A 1 149 ? 7.998 -6.225 -7.560 1.00 93.44 149 TRP A C 1
ATOM 1206 O O . TRP A 1 149 ? 7.104 -5.379 -7.604 1.00 93.44 149 TRP A O 1
ATOM 1216 N N . ARG A 1 150 ? 9.088 -6.062 -6.812 1.00 92.50 150 ARG A N 1
ATOM 1217 C CA . ARG A 1 150 ? 9.393 -4.832 -6.079 1.00 92.50 150 ARG A CA 1
ATOM 1218 C C . ARG A 1 150 ? 10.133 -3.846 -6.980 1.00 92.50 150 ARG A C 1
ATOM 1220 O O . ARG A 1 150 ? 10.926 -4.298 -7.803 1.00 92.50 150 ARG A O 1
ATOM 1227 N N . PRO A 1 151 ? 9.973 -2.528 -6.779 1.00 92.94 151 PRO A N 1
ATOM 1228 C CA . PRO A 1 151 ? 10.669 -1.532 -7.594 1.00 92.94 151 PRO A CA 1
ATOM 1229 C C . PRO A 1 151 ? 12.192 -1.648 -7.571 1.00 92.94 151 PRO A C 1
ATOM 1231 O O . PRO A 1 151 ? 12.813 -1.477 -8.611 1.00 92.94 151 PRO A O 1
ATOM 1234 N N . TYR A 1 152 ? 12.785 -2.069 -6.447 1.00 91.94 152 TYR A N 1
ATOM 1235 C CA . TYR A 1 152 ? 14.213 -2.403 -6.394 1.00 91.94 152 TYR A CA 1
ATOM 1236 C C . TYR A 1 152 ? 14.620 -3.420 -7.471 1.00 91.94 152 TYR A C 1
ATOM 1238 O O . TYR A 1 152 ? 15.577 -3.195 -8.205 1.00 91.94 152 TYR A O 1
ATOM 1246 N N . THR A 1 153 ? 13.859 -4.510 -7.598 1.00 92.19 153 THR A N 1
ATOM 1247 C CA . THR A 1 153 ? 14.076 -5.547 -8.615 1.00 92.19 153 THR A CA 1
ATOM 1248 C C . THR A 1 153 ? 13.779 -5.016 -10.012 1.00 92.19 153 THR A C 1
ATOM 1250 O O . THR A 1 153 ? 14.608 -5.158 -10.906 1.00 92.19 153 THR A O 1
ATOM 1253 N N . ALA A 1 154 ? 12.621 -4.377 -10.188 1.00 93.94 154 ALA A N 1
ATOM 1254 C CA . ALA A 1 154 ? 12.168 -3.871 -11.476 1.00 93.94 154 ALA A CA 1
ATOM 1255 C C . ALA A 1 154 ? 13.173 -2.886 -12.087 1.00 93.94 154 ALA A C 1
ATOM 1257 O O . ALA A 1 154 ? 13.579 -3.045 -13.231 1.00 93.94 154 ALA A O 1
ATOM 1258 N N . ILE A 1 155 ? 13.620 -1.889 -11.317 1.00 95.56 155 ILE A N 1
ATOM 1259 C CA . ILE A 1 155 ? 14.503 -0.821 -11.802 1.00 95.56 155 ILE A CA 1
ATOM 1260 C C . ILE A 1 155 ? 15.906 -1.344 -12.103 1.00 95.56 155 ILE A C 1
ATOM 1262 O O . ILE A 1 155 ? 16.500 -0.971 -13.115 1.00 95.56 155 ILE A O 1
ATOM 1266 N N . ARG A 1 156 ? 16.436 -2.241 -11.268 1.00 95.12 156 ARG A N 1
ATOM 1267 C CA . ARG A 1 156 ? 17.781 -2.807 -11.454 1.00 95.12 156 ARG A CA 1
ATOM 1268 C C . ARG A 1 156 ? 17.846 -3.892 -12.528 1.00 95.12 156 ARG A C 1
ATOM 1270 O O . ARG A 1 156 ? 18.949 -4.297 -12.871 1.00 95.12 156 ARG A O 1
ATOM 1277 N N . TRP A 1 157 ? 16.703 -4.370 -13.025 1.00 95.31 157 TRP A N 1
ATOM 1278 C CA . TRP A 1 157 ? 16.610 -5.430 -14.037 1.00 95.31 157 TRP A CA 1
ATOM 1279 C C . TRP A 1 157 ? 15.761 -5.029 -15.257 1.00 95.31 157 TRP A C 1
ATOM 1281 O O . TRP A 1 157 ? 15.393 -5.872 -16.074 1.00 95.31 157 TRP A O 1
ATOM 1291 N N . ALA A 1 158 ? 15.461 -3.735 -15.414 1.00 96.69 158 ALA A N 1
ATOM 1292 C CA . ALA A 1 158 ? 14.590 -3.232 -16.481 1.00 96.69 158 ALA A CA 1
ATOM 1293 C C . ALA A 1 158 ? 15.130 -3.523 -17.893 1.00 96.69 158 ALA A C 1
ATOM 1295 O O . ALA A 1 158 ? 14.359 -3.681 -18.827 1.00 96.69 158 ALA A O 1
ATOM 1296 N N . ALA A 1 159 ? 16.445 -3.712 -18.067 1.00 97.25 159 ALA A N 1
ATOM 1297 C CA . ALA A 1 159 ? 17.022 -4.112 -19.356 1.00 97.25 159 ALA A CA 1
ATOM 1298 C C . ALA A 1 159 ? 16.472 -5.454 -19.895 1.00 97.25 159 ALA A C 1
ATOM 1300 O O . ALA A 1 159 ? 16.648 -5.768 -21.073 1.00 97.25 159 ALA A O 1
ATOM 1301 N N . ASN A 1 160 ? 15.825 -6.254 -19.043 1.00 96.19 160 ASN A N 1
ATOM 1302 C CA . ASN A 1 160 ? 15.264 -7.557 -19.372 1.00 96.19 160 ASN A CA 1
ATOM 1303 C C . ASN A 1 160 ? 13.728 -7.575 -19.432 1.00 96.19 160 ASN A C 1
ATOM 1305 O O . ASN A 1 160 ? 13.162 -8.641 -19.672 1.00 96.19 160 ASN A O 1
ATOM 1309 N N . ASP A 1 161 ? 13.050 -6.445 -19.212 1.00 95.75 161 ASP A N 1
ATOM 1310 C CA . ASP A 1 161 ? 11.588 -6.401 -19.076 1.00 95.75 161 ASP A CA 1
ATOM 1311 C C . ASP A 1 161 ? 10.826 -6.248 -20.404 1.00 95.75 161 ASP A C 1
ATOM 1313 O O . ASP A 1 161 ? 9.637 -6.559 -20.475 1.00 95.75 161 ASP A O 1
ATOM 1317 N N . GLY A 1 162 ? 11.529 -5.842 -21.467 1.00 96.25 162 GLY A N 1
ATOM 1318 C CA . GLY A 1 162 ? 10.976 -5.660 -22.809 1.00 96.25 162 GLY A CA 1
ATOM 1319 C C . GLY A 1 162 ? 10.180 -4.366 -23.007 1.00 96.25 162 GLY A C 1
ATOM 1320 O O . GLY A 1 162 ? 9.608 -4.185 -24.084 1.00 96.25 162 GLY A O 1
ATOM 1321 N N . ASN A 1 163 ? 10.141 -3.466 -22.023 1.00 97.12 163 ASN A N 1
ATOM 1322 C CA . ASN A 1 163 ? 9.477 -2.173 -22.120 1.00 97.12 163 ASN A CA 1
ATOM 1323 C C . ASN A 1 163 ? 10.485 -1.088 -22.559 1.00 97.12 163 ASN A C 1
ATOM 1325 O O . ASN A 1 163 ? 11.444 -0.803 -21.848 1.00 97.12 163 ASN A O 1
ATOM 1329 N N . PRO A 1 164 ? 10.300 -0.441 -23.724 1.00 97.44 164 PRO A N 1
ATOM 1330 C CA . PRO A 1 164 ? 11.237 0.575 -24.209 1.00 97.44 164 PRO A CA 1
ATOM 1331 C C . PRO A 1 164 ? 11.206 1.887 -23.405 1.00 97.44 164 PRO A C 1
ATOM 1333 O O . PRO A 1 164 ? 12.088 2.725 -23.586 1.00 97.44 164 PRO A O 1
ATOM 1336 N N . GLU A 1 165 ? 10.196 2.091 -22.555 1.00 97.69 165 GLU A N 1
ATOM 1337 C CA . GLU A 1 165 ? 10.030 3.287 -21.720 1.00 97.69 165 GLU A CA 1
ATOM 1338 C C . GLU A 1 165 ? 10.564 3.106 -20.289 1.00 97.69 165 GLU A C 1
ATOM 1340 O O . GLU A 1 165 ? 10.509 4.038 -19.480 1.00 97.69 165 GLU A O 1
ATOM 1345 N N . THR A 1 166 ? 11.103 1.929 -19.964 1.00 96.75 166 THR A N 1
ATOM 1346 C CA . THR A 1 166 ? 11.825 1.680 -18.716 1.00 96.75 166 THR A CA 1
ATOM 1347 C C . THR A 1 166 ? 13.322 1.653 -18.989 1.00 96.75 166 THR A C 1
ATOM 1349 O O . THR A 1 166 ? 13.805 1.251 -20.046 1.00 96.75 166 THR A O 1
ATOM 1352 N N . MET A 1 167 ? 14.097 2.140 -18.024 1.00 98.00 167 MET A N 1
ATOM 1353 C CA . MET A 1 167 ? 15.550 2.165 -18.136 1.00 98.00 167 MET A CA 1
ATOM 1354 C C . MET A 1 167 ? 16.164 1.585 -16.879 1.00 98.00 167 MET A C 1
ATOM 1356 O O . MET A 1 167 ? 15.833 2.009 -15.768 1.00 98.00 167 MET A O 1
ATOM 1360 N N . GLU A 1 168 ? 17.094 0.655 -17.069 1.00 97.75 168 GLU A N 1
ATOM 1361 C CA . GLU A 1 168 ? 17.835 0.039 -15.979 1.00 97.75 168 GLU A CA 1
ATOM 1362 C C . GLU A 1 168 ? 18.632 1.094 -15.202 1.00 97.75 168 GLU A C 1
ATOM 1364 O O . GLU A 1 168 ? 19.223 2.012 -15.775 1.00 97.75 168 GLU A O 1
ATOM 1369 N N . ASP A 1 169 ? 18.642 0.968 -13.882 1.00 96.88 169 ASP A N 1
ATOM 1370 C CA . ASP A 1 169 ? 19.611 1.633 -13.020 1.00 96.88 169 ASP A CA 1
ATOM 1371 C C . ASP A 1 169 ? 20.101 0.626 -11.982 1.00 96.88 169 ASP A C 1
ATOM 1373 O O . ASP A 1 169 ? 19.419 0.329 -11.001 1.00 96.88 169 ASP A O 1
ATOM 1377 N N . LYS A 1 170 ? 21.297 0.083 -12.230 1.00 95.38 170 LYS A N 1
ATOM 1378 C CA . LYS A 1 170 ? 21.924 -0.936 -11.382 1.00 95.38 170 LYS A CA 1
ATOM 1379 C C . LYS A 1 170 ? 22.384 -0.401 -10.037 1.00 95.38 170 LYS A C 1
ATOM 1381 O O . LYS A 1 170 ? 22.648 -1.209 -9.163 1.00 95.38 170 LYS A O 1
ATOM 1386 N N . GLU A 1 171 ? 22.485 0.907 -9.843 1.00 94.69 171 GLU A N 1
ATOM 1387 C CA . GLU A 1 171 ? 22.869 1.490 -8.554 1.00 94.69 171 GLU A CA 1
ATOM 1388 C C . GLU A 1 171 ? 21.655 2.016 -7.784 1.00 94.69 171 GLU A C 1
ATOM 1390 O O . GLU A 1 171 ? 21.788 2.419 -6.625 1.00 94.69 171 GLU A O 1
ATOM 1395 N N . TRP A 1 172 ? 20.458 1.944 -8.381 1.00 94.50 172 TRP A N 1
ATOM 1396 C CA . TRP A 1 172 ? 19.231 2.389 -7.741 1.00 94.50 172 TRP A CA 1
ATOM 1397 C C . TRP A 1 172 ? 19.013 1.679 -6.410 1.00 94.50 172 TRP A C 1
ATOM 1399 O O . TRP A 1 172 ? 19.144 0.454 -6.275 1.00 94.50 172 TRP A O 1
ATOM 1409 N N . ASN A 1 173 ? 18.654 2.478 -5.416 1.00 91.75 173 ASN A N 1
ATOM 1410 C CA . ASN A 1 173 ? 18.274 2.022 -4.100 1.00 91.75 173 ASN A CA 1
ATOM 1411 C C . ASN A 1 173 ? 17.134 2.906 -3.595 1.00 91.75 173 ASN A C 1
ATOM 1413 O O . ASN A 1 173 ? 17.082 4.093 -3.916 1.00 91.75 173 ASN A O 1
ATOM 1417 N N . ASN A 1 174 ? 16.225 2.336 -2.814 1.00 88.38 174 ASN A N 1
ATOM 1418 C CA . ASN A 1 174 ? 15.086 3.068 -2.293 1.00 88.38 174 ASN A CA 1
ATOM 1419 C C . ASN A 1 174 ? 15.440 3.937 -1.082 1.00 88.38 174 ASN A C 1
ATOM 1421 O O . ASN A 1 174 ? 16.477 3.752 -0.444 1.00 88.38 174 ASN A O 1
ATOM 1425 N N . LEU A 1 175 ? 14.573 4.890 -0.739 1.00 85.50 175 LEU A N 1
ATOM 1426 C CA . LEU A 1 175 ? 14.753 5.788 0.407 1.00 85.50 175 LEU A CA 1
ATOM 1427 C C . LEU A 1 175 ? 15.109 5.047 1.703 1.00 85.50 175 LEU A C 1
ATOM 1429 O O . LEU A 1 175 ? 16.011 5.464 2.428 1.00 85.50 175 LEU A O 1
ATOM 1433 N N . HIS A 1 176 ? 14.441 3.929 1.979 1.00 81.50 176 HIS A N 1
ATOM 1434 C CA . HIS A 1 176 ? 14.633 3.172 3.213 1.00 81.50 176 HIS A CA 1
ATOM 1435 C C . HIS A 1 176 ? 15.877 2.278 3.217 1.00 81.50 176 HIS A C 1
ATOM 1437 O O . HIS A 1 176 ? 16.210 1.720 4.263 1.00 81.50 176 HIS A O 1
ATOM 1443 N N . LYS A 1 177 ? 16.554 2.130 2.074 1.00 85.69 177 LYS A N 1
ATOM 1444 C CA . LYS A 1 177 ? 17.627 1.155 1.843 1.00 85.69 177 LYS A CA 1
ATOM 1445 C C . LYS A 1 177 ? 17.273 -0.255 2.323 1.00 85.69 177 LYS A C 1
ATOM 1447 O O . LYS A 1 177 ? 18.122 -0.980 2.832 1.00 85.69 177 LYS A O 1
ATOM 1452 N N . HIS A 1 178 ? 16.005 -0.619 2.175 1.00 84.56 178 HIS A N 1
ATOM 1453 C CA . HIS A 1 178 ? 15.477 -1.908 2.590 1.00 84.56 178 HIS A CA 1
ATOM 1454 C C . HIS A 1 178 ? 14.232 -2.242 1.773 1.00 84.56 178 HIS A C 1
ATOM 1456 O O . HIS A 1 178 ? 13.398 -1.375 1.512 1.00 84.56 178 HIS A O 1
ATOM 1462 N N . THR A 1 179 ? 14.075 -3.499 1.372 1.00 84.00 179 THR A N 1
ATOM 1463 C CA . THR A 1 179 ? 12.830 -3.992 0.770 1.00 84.00 179 THR A CA 1
ATOM 1464 C C . THR A 1 179 ? 12.347 -5.212 1.524 1.00 84.00 179 THR A C 1
ATOM 1466 O O . THR A 1 179 ? 13.036 -6.225 1.591 1.00 84.00 179 THR A O 1
ATOM 1469 N N . TYR A 1 180 ? 11.125 -5.135 2.042 1.00 86.38 180 TYR A N 1
ATOM 1470 C CA . TYR A 1 180 ? 10.526 -6.265 2.730 1.00 86.38 180 TYR A CA 1
ATOM 1471 C C . TYR A 1 180 ? 10.342 -7.477 1.804 1.00 86.38 180 TYR A C 1
ATOM 1473 O O . TYR A 1 180 ? 9.908 -7.344 0.653 1.00 86.38 180 TYR A O 1
ATOM 1481 N N . ALA A 1 181 ? 10.601 -8.666 2.350 1.00 90.12 181 ALA A N 1
ATOM 1482 C CA . ALA A 1 181 ? 10.548 -9.948 1.654 1.00 90.12 181 ALA A CA 1
ATOM 1483 C C . ALA A 1 181 ? 9.106 -10.442 1.411 1.00 90.12 181 ALA A C 1
ATOM 1485 O O . ALA A 1 181 ? 8.642 -11.398 2.027 1.00 90.12 181 ALA A O 1
ATOM 1486 N N . PHE A 1 182 ? 8.358 -9.729 0.567 1.00 89.69 182 PHE A N 1
ATOM 1487 C CA . PHE A 1 182 ? 7.048 -10.127 0.037 1.00 89.69 182 PHE A CA 1
ATOM 1488 C C . PHE A 1 182 ? 6.719 -9.352 -1.254 1.00 89.69 182 PHE A C 1
ATOM 1490 O O . PHE A 1 182 ? 7.291 -8.272 -1.448 1.00 89.69 182 PHE A O 1
ATOM 1497 N N . PRO A 1 183 ? 5.793 -9.820 -2.118 1.00 92.50 183 PRO A N 1
ATOM 1498 C CA . PRO A 1 183 ? 5.410 -9.122 -3.351 1.00 92.50 183 PRO A CA 1
ATOM 1499 C C . PRO A 1 183 ? 4.858 -7.709 -3.121 1.00 92.50 183 PRO A C 1
ATOM 1501 O O . PRO A 1 183 ? 4.351 -7.372 -2.046 1.00 92.50 183 PRO A O 1
ATOM 1504 N N . SER A 1 184 ? 4.945 -6.845 -4.129 1.00 90.56 184 SER A N 1
ATOM 1505 C CA . SER A 1 184 ? 4.644 -5.414 -3.980 1.00 90.56 184 SER A CA 1
ATOM 1506 C C . SER A 1 184 ? 3.149 -5.090 -3.957 1.00 90.56 184 SER A C 1
ATOM 1508 O O . SER A 1 184 ? 2.735 -4.229 -3.178 1.00 90.56 184 SER A O 1
ATOM 1510 N N . TYR A 1 185 ? 2.334 -5.790 -4.748 1.00 88.69 185 TYR A N 1
ATOM 1511 C CA . TYR A 1 185 ? 0.990 -5.332 -5.104 1.00 88.69 185 TYR A CA 1
ATOM 1512 C C . TYR A 1 185 ? -0.147 -6.076 -4.382 1.00 88.69 185 TYR A C 1
ATOM 1514 O O . TYR A 1 185 ? -0.166 -7.302 -4.423 1.00 88.69 185 TYR A O 1
ATOM 1522 N N . PRO A 1 186 ? -1.135 -5.368 -3.800 1.00 90.81 186 PRO A N 1
ATOM 1523 C CA . PRO A 1 186 ? -1.156 -3.932 -3.510 1.00 90.81 186 PRO A CA 1
ATOM 1524 C C . PRO A 1 186 ? -0.415 -3.621 -2.192 1.00 90.81 186 PRO A C 1
ATOM 1526 O O . PRO A 1 186 ? 0.157 -4.510 -1.562 1.00 90.81 186 PRO A O 1
ATOM 1529 N N . SER A 1 187 ? -0.382 -2.353 -1.767 1.00 87.56 187 SER A N 1
ATOM 1530 C CA . SER A 1 187 ? 0.303 -1.937 -0.531 1.00 87.56 187 SER A CA 1
ATOM 1531 C C . SER A 1 187 ? -0.398 -2.470 0.726 1.00 87.56 187 SER A C 1
ATOM 1533 O O . SER A 1 187 ? -1.563 -2.161 0.961 1.00 87.56 187 SER A O 1
ATOM 1535 N N . ALA A 1 188 ? 0.329 -3.217 1.569 1.00 88.62 188 ALA A N 1
ATOM 1536 C CA . ALA A 1 188 ? -0.196 -3.725 2.842 1.00 88.62 188 ALA A CA 1
ATOM 1537 C C . ALA A 1 188 ? -0.546 -2.587 3.813 1.00 88.62 188 ALA A C 1
ATOM 1539 O O . ALA A 1 188 ? -1.648 -2.562 4.359 1.00 88.62 188 ALA A O 1
ATOM 1540 N N . HIS A 1 189 ? 0.357 -1.611 3.959 1.00 85.94 189 HIS A N 1
ATOM 1541 C CA . HIS A 1 189 ? 0.138 -0.416 4.779 1.00 85.94 189 HIS A CA 1
ATOM 1542 C C . HIS A 1 189 ? -1.077 0.381 4.325 1.00 85.94 189 HIS A C 1
ATOM 1544 O O . HIS A 1 189 ? -1.909 0.742 5.154 1.00 85.94 189 HIS A O 1
ATOM 1550 N N . GLY A 1 190 ? -1.206 0.619 3.016 1.00 84.50 190 GLY A N 1
ATOM 1551 C CA . GLY A 1 190 ? -2.332 1.366 2.459 1.00 84.50 190 GLY A CA 1
ATOM 1552 C C . GLY A 1 190 ? -3.670 0.668 2.709 1.00 84.50 190 GLY A C 1
ATOM 1553 O O . GLY A 1 190 ? -4.623 1.316 3.148 1.00 84.50 190 GLY A O 1
ATOM 1554 N N . SER A 1 191 ? -3.734 -0.651 2.494 1.00 88.25 191 SER A N 1
ATOM 1555 C CA . SER A 1 191 ? -4.943 -1.448 2.733 1.00 88.25 191 SER A CA 1
ATOM 1556 C C . SER A 1 191 ? -5.347 -1.462 4.207 1.00 88.25 191 SER A C 1
ATOM 1558 O O . SER A 1 191 ? -6.485 -1.119 4.532 1.00 88.25 191 SER A O 1
ATOM 1560 N N . ALA A 1 192 ? -4.421 -1.805 5.105 1.00 92.44 192 ALA A N 1
ATOM 1561 C CA . ALA A 1 192 ? -4.713 -1.904 6.532 1.00 92.44 192 ALA A CA 1
ATOM 1562 C C . ALA A 1 192 ? -5.014 -0.532 7.158 1.00 92.44 192 ALA A C 1
ATOM 1564 O O . ALA A 1 192 ? -5.974 -0.421 7.918 1.00 92.44 192 ALA A O 1
ATOM 1565 N N . SER A 1 193 ? -4.279 0.526 6.786 1.00 91.44 193 SER A N 1
ATOM 1566 C CA . SER A 1 193 ? -4.549 1.887 7.280 1.00 91.44 193 SER A CA 1
ATOM 1567 C C . SER A 1 193 ? -5.918 2.381 6.826 1.00 91.44 193 SER A C 1
ATOM 1569 O O . SER A 1 193 ? -6.697 2.883 7.630 1.00 91.44 193 SER A O 1
ATOM 1571 N N . SER A 1 194 ? -6.266 2.185 5.548 1.00 87.94 194 SER A N 1
ATOM 1572 C CA . SER A 1 194 ? -7.578 2.599 5.030 1.00 87.94 194 SER A CA 1
ATOM 1573 C C . SER A 1 194 ? -8.720 1.878 5.751 1.00 87.94 194 SER A C 1
ATOM 1575 O O . SER A 1 194 ? -9.716 2.503 6.119 1.00 87.94 194 SER A O 1
ATOM 1577 N N . ALA A 1 195 ? -8.571 0.573 5.993 1.00 93.38 195 ALA A N 1
ATOM 1578 C CA . ALA A 1 195 ? -9.563 -0.218 6.713 1.00 93.38 195 ALA A CA 1
ATOM 1579 C C . ALA A 1 195 ? -9.681 0.213 8.188 1.00 93.38 195 ALA A C 1
ATOM 1581 O O . ALA A 1 195 ? -10.788 0.416 8.689 1.00 93.38 195 ALA A O 1
ATOM 1582 N N . ALA A 1 196 ? -8.548 0.432 8.860 1.00 94.88 196 ALA A N 1
ATOM 1583 C CA . ALA A 1 196 ? -8.483 0.908 10.238 1.00 94.88 196 ALA A CA 1
ATOM 1584 C C . ALA A 1 196 ? -9.144 2.284 10.410 1.00 94.88 196 ALA A C 1
ATOM 1586 O O . ALA A 1 196 ? -10.009 2.453 11.271 1.00 94.88 196 ALA A O 1
ATOM 1587 N N . MET A 1 197 ? -8.796 3.250 9.554 1.00 91.44 197 MET A N 1
ATOM 1588 C CA . MET A 1 197 ? -9.387 4.591 9.565 1.00 91.44 197 MET A CA 1
ATOM 1589 C C . MET A 1 197 ? -10.891 4.549 9.309 1.00 91.44 197 MET A C 1
ATOM 1591 O O . MET A 1 197 ? -11.655 5.242 9.984 1.00 91.44 197 MET A O 1
ATOM 1595 N N . ARG A 1 198 ? -11.347 3.687 8.391 1.00 91.19 198 ARG A N 1
ATOM 1596 C CA . ARG A 1 198 ? -12.780 3.514 8.149 1.00 91.19 198 ARG A CA 1
ATOM 1597 C C . ARG A 1 198 ? -13.487 3.005 9.399 1.00 91.19 198 ARG A C 1
ATOM 1599 O O . ARG A 1 198 ? -14.513 3.567 9.767 1.00 91.19 198 ARG A O 1
ATOM 1606 N N . VAL A 1 199 ? -12.951 2.003 10.087 1.00 94.62 199 VAL A N 1
ATOM 1607 C CA . VAL A 1 199 ? -13.568 1.508 11.326 1.00 94.62 199 VAL A CA 1
ATOM 1608 C C . VAL A 1 199 ? -13.623 2.585 12.395 1.00 94.62 199 VAL A C 1
ATOM 1610 O O . VAL A 1 199 ? -14.696 2.788 12.952 1.00 94.62 199 VAL A O 1
ATOM 1613 N N . LEU A 1 200 ? -12.528 3.313 12.627 1.00 94.44 200 LEU A N 1
ATOM 1614 C CA . LEU A 1 200 ? -12.498 4.390 13.620 1.00 94.44 200 LEU A CA 1
ATOM 1615 C C . LEU A 1 200 ? -13.560 5.461 13.336 1.00 94.44 200 LEU A C 1
ATOM 1617 O O . LEU A 1 200 ? -14.294 5.843 14.246 1.00 94.44 200 LEU A O 1
ATOM 1621 N N . SER A 1 201 ? -13.711 5.874 12.073 1.00 91.38 201 SER A N 1
ATOM 1622 C CA . SER A 1 201 ? -14.743 6.839 11.661 1.00 91.38 201 SER A CA 1
ATOM 1623 C C . SER A 1 201 ? -16.170 6.373 11.986 1.00 91.38 201 SER A C 1
ATOM 1625 O O . SER A 1 201 ? -17.020 7.161 12.407 1.00 91.38 201 SER A O 1
ATOM 1627 N N . HIS A 1 202 ? -16.432 5.070 11.830 1.00 91.69 202 HIS A N 1
ATOM 1628 C CA . HIS A 1 202 ? -17.737 4.461 12.085 1.00 91.69 202 HIS A CA 1
ATOM 1629 C C . HIS A 1 202 ? -17.989 4.246 13.572 1.00 91.69 202 HIS A C 1
ATOM 1631 O O . HIS A 1 202 ? -19.081 4.534 14.055 1.00 91.69 202 HIS A O 1
ATOM 1637 N N . THR A 1 203 ? -16.999 3.749 14.314 1.00 93.56 203 THR A N 1
ATOM 1638 C CA . THR A 1 203 ? -17.161 3.441 15.741 1.00 93.56 203 THR A CA 1
ATOM 1639 C C . THR A 1 203 ? -17.271 4.691 16.597 1.00 93.56 203 THR A C 1
ATOM 1641 O O . THR A 1 203 ? -17.961 4.655 17.610 1.00 93.56 203 THR A O 1
ATOM 1644 N N . LEU A 1 204 ? -16.643 5.793 16.180 1.00 91.19 204 LEU A N 1
ATOM 1645 C CA . LEU A 1 204 ? -16.784 7.095 16.837 1.00 91.19 204 LEU A CA 1
ATOM 1646 C C . LEU A 1 204 ? -18.075 7.824 16.441 1.00 91.19 204 LEU A C 1
ATOM 1648 O O . LEU A 1 204 ? -18.426 8.819 17.064 1.00 91.19 204 LEU A O 1
ATOM 1652 N N . GLY A 1 205 ? -18.790 7.356 15.411 1.00 85.06 205 GLY A N 1
ATOM 1653 C CA . GLY A 1 205 ? -20.025 7.989 14.938 1.00 85.06 205 GLY A CA 1
ATOM 1654 C C . GLY A 1 205 ? -19.819 9.366 14.299 1.00 85.06 205 GLY A C 1
ATOM 1655 O O . GLY A 1 205 ? -20.783 10.097 14.087 1.00 85.06 205 GLY A O 1
ATOM 1656 N N . THR A 1 206 ? -18.575 9.727 13.985 1.00 81.25 206 THR A N 1
ATOM 1657 C CA . THR A 1 206 ? -18.206 11.033 13.422 1.00 81.25 206 THR A CA 1
ATOM 1658 C C . THR A 1 206 ? -18.261 11.036 11.894 1.00 81.25 206 THR A C 1
ATOM 1660 O O . THR A 1 206 ? -18.281 12.098 11.269 1.00 81.25 206 THR A O 1
ATOM 1663 N N . GLY A 1 207 ? -18.341 9.850 11.278 1.00 78.88 207 GLY A N 1
ATOM 1664 C CA . GLY A 1 207 ? -18.291 9.702 9.828 1.00 78.88 207 GLY A CA 1
ATOM 1665 C C . GLY A 1 207 ? -16.969 10.231 9.276 1.00 78.88 207 GLY A C 1
ATOM 1666 O O . GLY A 1 207 ? -15.970 10.288 9.983 1.00 78.88 207 GLY A O 1
ATOM 1667 N N . ASP A 1 208 ? -16.949 10.653 8.012 1.00 76.38 208 ASP A N 1
ATOM 1668 C CA . ASP A 1 208 ? -15.700 11.029 7.335 1.00 76.38 208 ASP A CA 1
ATOM 1669 C C . ASP A 1 208 ? -15.145 12.412 7.759 1.00 76.38 208 ASP A C 1
ATOM 1671 O O . ASP A 1 208 ? -14.018 12.765 7.405 1.00 76.38 208 ASP A O 1
ATOM 1675 N N . GLN A 1 209 ? -15.903 13.172 8.560 1.00 78.06 209 GLN A N 1
ATOM 1676 C CA . GLN A 1 209 ? -15.579 14.527 9.016 1.00 78.06 209 GLN A CA 1
ATOM 1677 C C . GLN A 1 209 ? -15.110 14.517 10.475 1.00 78.06 209 GLN A C 1
ATOM 1679 O O . GLN A 1 209 ? -15.866 14.814 11.398 1.00 78.06 209 GLN A O 1
ATOM 1684 N N . TYR A 1 210 ? -13.841 14.183 10.685 1.00 80.94 210 TYR A N 1
ATOM 1685 C CA . TYR A 1 210 ? -13.221 14.234 12.003 1.00 80.94 210 TYR A CA 1
ATOM 1686 C C . TYR A 1 210 ? -11.759 14.637 11.874 1.00 80.94 210 TYR A C 1
ATOM 1688 O O . TYR A 1 210 ? -11.019 14.072 11.067 1.00 80.94 210 TYR A O 1
ATOM 1696 N N . THR A 1 211 ? -11.351 15.621 12.671 1.00 84.81 211 THR A N 1
ATOM 1697 C CA . THR A 1 211 ? -9.952 16.038 12.734 1.00 84.81 211 THR A CA 1
ATOM 1698 C C . THR A 1 211 ? -9.259 15.302 13.862 1.00 84.81 211 THR A C 1
ATOM 1700 O O . THR A 1 211 ? -9.747 15.286 14.991 1.00 84.81 211 THR A O 1
ATOM 1703 N N . PHE A 1 212 ? -8.111 14.714 13.559 1.00 84.38 212 PHE A N 1
ATOM 1704 C CA . PHE A 1 212 ? -7.296 14.018 14.539 1.00 84.38 212 PHE A CA 1
ATOM 1705 C C . PHE A 1 212 ? -5.814 14.266 14.290 1.00 84.38 212 PHE A C 1
ATOM 1707 O O . PHE A 1 212 ? -5.390 14.621 13.187 1.00 84.38 212 PHE A O 1
ATOM 1714 N N . THR A 1 213 ? -5.040 14.033 15.343 1.00 83.62 213 THR A N 1
ATOM 1715 C CA . THR A 1 213 ? -3.584 14.077 15.306 1.00 83.62 213 THR A CA 1
ATOM 1716 C C . THR A 1 213 ? -3.048 12.679 15.555 1.00 83.62 213 THR A C 1
ATOM 1718 O O . THR A 1 213 ? -3.423 12.031 16.534 1.00 83.62 213 THR A O 1
ATOM 1721 N N . MET A 1 214 ? -2.151 12.221 14.687 1.00 83.19 214 MET A N 1
ATOM 1722 C CA . MET A 1 214 ? -1.352 11.018 14.920 1.00 83.19 214 MET A CA 1
ATOM 1723 C C . MET A 1 214 ? 0.091 11.395 15.242 1.00 83.19 214 MET A C 1
ATOM 1725 O O . MET A 1 214 ? 0.625 12.334 14.653 1.00 83.19 214 MET A O 1
ATOM 1729 N N . THR A 1 215 ? 0.716 10.636 16.145 1.00 77.12 215 THR A N 1
ATOM 1730 C CA . THR A 1 215 ? 2.116 10.807 16.556 1.00 77.12 215 THR A CA 1
ATOM 1731 C C . THR A 1 215 ? 2.901 9.493 16.465 1.00 77.12 215 THR A C 1
ATOM 1733 O O . THR A 1 215 ? 2.389 8.406 16.773 1.00 77.12 215 THR A O 1
ATOM 1736 N N . THR A 1 216 ? 4.161 9.592 16.031 1.00 70.94 216 THR A N 1
ATOM 1737 C CA . THR A 1 216 ? 5.101 8.469 15.859 1.00 70.94 216 THR A CA 1
ATOM 1738 C C . THR A 1 216 ? 6.478 8.851 16.412 1.00 70.94 216 THR A C 1
ATOM 1740 O O . THR A 1 216 ? 7.366 9.260 15.666 1.00 70.94 216 THR A O 1
ATOM 1743 N N . GLU A 1 217 ? 6.658 8.738 17.728 1.00 64.81 217 GLU A N 1
ATOM 1744 C CA . GLU A 1 217 ? 7.906 9.137 18.403 1.00 64.81 217 GLU A CA 1
ATOM 1745 C C . GLU A 1 217 ? 9.124 8.327 17.920 1.00 64.81 217 GLU A C 1
ATOM 1747 O O . GLU A 1 217 ? 10.240 8.842 17.880 1.00 64.81 217 GLU A O 1
ATOM 1752 N N . GLU A 1 218 ? 8.933 7.070 17.495 1.00 55.03 218 GLU A N 1
ATOM 1753 C CA . GLU A 1 218 ? 10.043 6.219 17.050 1.00 55.03 218 GLU A CA 1
ATOM 1754 C C . GLU A 1 218 ? 10.652 6.650 15.702 1.00 55.03 218 GLU A C 1
ATOM 1756 O O . GLU A 1 218 ? 11.822 6.366 15.437 1.00 55.03 218 GLU A O 1
ATOM 1761 N N . VAL A 1 219 ? 9.893 7.352 14.852 1.00 52.56 219 VAL A N 1
ATOM 1762 C CA . VAL A 1 219 ? 10.384 7.822 13.543 1.00 52.56 219 VAL A CA 1
ATOM 1763 C C . VAL A 1 219 ? 11.394 8.960 13.706 1.00 52.56 219 VAL A C 1
ATOM 1765 O O . VAL A 1 219 ? 12.376 9.011 12.962 1.00 52.56 219 VAL A O 1
ATOM 1768 N N . ASP A 1 220 ? 11.216 9.806 14.722 1.00 47.50 220 ASP A N 1
ATOM 1769 C CA . ASP A 1 220 ? 12.100 10.938 15.027 1.00 47.50 220 ASP A CA 1
ATOM 1770 C C . ASP A 1 220 ? 13.500 10.492 15.498 1.00 47.50 220 ASP A C 1
ATOM 1772 O O . ASP A 1 220 ? 14.479 11.228 15.372 1.00 47.50 220 ASP A O 1
ATOM 1776 N N . ILE A 1 221 ? 13.627 9.263 16.011 1.00 47.25 221 ILE A N 1
ATOM 1777 C CA . ILE A 1 221 ? 14.882 8.714 16.556 1.00 47.25 221 ILE A CA 1
ATOM 1778 C C . ILE A 1 221 ? 15.723 8.007 15.469 1.00 47.25 221 ILE A C 1
ATOM 1780 O O . ILE A 1 221 ? 16.926 7.804 15.643 1.00 47.25 221 ILE A O 1
ATOM 1784 N N . ALA A 1 222 ? 15.129 7.634 14.329 1.00 40.81 222 ALA A N 1
ATOM 1785 C CA . ALA A 1 222 ? 15.639 6.550 13.483 1.00 40.81 222 ALA A CA 1
ATOM 1786 C C . ALA A 1 222 ? 16.307 6.942 12.142 1.00 40.81 222 ALA A C 1
ATOM 1788 O O . ALA A 1 222 ? 16.469 6.055 11.298 1.00 40.81 222 ALA A O 1
ATOM 1789 N N . GLY A 1 223 ? 16.723 8.195 11.884 1.00 40.34 223 GLY A N 1
ATOM 1790 C CA . GLY A 1 223 ? 17.320 8.511 10.571 1.00 40.34 223 GLY A CA 1
ATOM 1791 C C . GLY A 1 223 ? 18.310 9.686 10.469 1.00 40.34 223 GLY A C 1
ATOM 1792 O O . GLY A 1 223 ? 18.110 10.718 11.102 1.00 40.34 223 GLY A O 1
ATOM 1793 N N . PRO A 1 224 ? 19.344 9.580 9.601 1.00 38.69 224 PRO A N 1
ATOM 1794 C CA . PRO A 1 224 ? 20.381 10.602 9.376 1.00 38.69 224 PRO A CA 1
ATOM 1795 C C . PRO A 1 224 ? 19.910 11.850 8.598 1.00 38.69 224 PRO A C 1
ATOM 1797 O O . PRO A 1 224 ? 20.733 12.699 8.264 1.00 38.69 224 PRO A O 1
ATOM 1800 N N . PHE A 1 225 ? 18.614 11.964 8.290 1.00 43.50 225 PHE A N 1
ATOM 1801 C CA . PHE A 1 225 ? 18.051 13.013 7.429 1.00 43.50 225 PHE A CA 1
ATOM 1802 C C . PHE A 1 225 ? 17.295 14.117 8.182 1.00 43.50 225 PHE A C 1
ATOM 1804 O O . PHE A 1 225 ? 16.799 15.045 7.555 1.00 43.50 225 PHE A O 1
ATOM 1811 N N . PHE A 1 226 ? 17.246 14.069 9.514 1.00 47.31 226 PHE A N 1
ATOM 1812 C CA . PHE A 1 226 ? 16.635 15.129 10.313 1.00 47.31 226 PHE A CA 1
ATOM 1813 C C . PHE A 1 226 ? 17.670 16.201 10.677 1.00 47.31 226 PHE A C 1
ATOM 1815 O O . PHE A 1 226 ? 18.400 16.072 11.663 1.00 47.31 226 PHE A O 1
ATOM 1822 N N . GLN A 1 227 ? 17.733 17.291 9.905 1.00 38.06 227 GLN A N 1
ATOM 1823 C CA . GLN A 1 227 ? 18.261 18.544 10.447 1.00 38.06 227 GLN A CA 1
ATOM 1824 C C . GLN A 1 227 ? 17.165 19.196 11.291 1.00 38.06 227 GLN A C 1
ATOM 1826 O O . GLN A 1 227 ? 16.083 19.500 10.798 1.00 38.06 227 GLN A O 1
ATOM 1831 N N . LYS A 1 228 ? 17.457 19.410 12.578 1.00 38.59 228 LYS A N 1
ATOM 1832 C CA . LY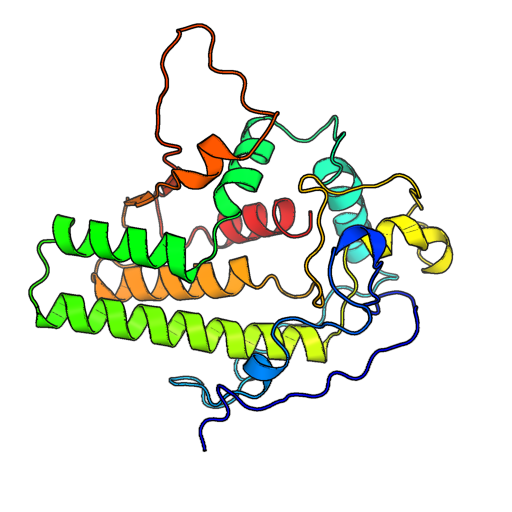S A 1 228 ? 16.666 20.303 13.432 1.00 38.59 228 LYS A CA 1
ATOM 1833 C C . LYS A 1 228 ? 16.585 21.673 12.756 1.00 38.59 228 LYS A C 1
ATOM 1835 O O . LYS A 1 228 ? 17.588 22.144 12.216 1.00 38.59 228 LYS A O 1
ATOM 1840 N N . ASP A 1 229 ? 15.421 22.309 12.798 1.00 39.09 229 ASP A N 1
ATOM 1841 C CA . ASP A 1 229 ? 15.270 23.660 12.269 1.00 39.09 229 ASP A CA 1
ATOM 1842 C C . ASP A 1 229 ? 16.214 24.668 12.965 1.00 39.09 229 ASP A C 1
ATOM 1844 O O . ASP A 1 229 ? 16.751 24.446 14.057 1.00 39.09 229 ASP A O 1
ATOM 1848 N N . LYS A 1 230 ? 16.441 25.813 12.309 1.00 34.97 230 LYS A N 1
ATOM 1849 C CA . LYS A 1 230 ? 17.376 26.864 12.759 1.00 34.97 230 LYS A CA 1
ATOM 1850 C C . LYS A 1 230 ? 16.976 27.541 14.079 1.00 34.97 230 LYS A C 1
ATOM 1852 O O . LYS A 1 230 ? 17.741 28.364 14.577 1.00 34.97 230 LYS A O 1
ATOM 1857 N N . ASN A 1 231 ? 15.819 27.205 14.649 1.00 35.06 231 ASN A N 1
ATOM 1858 C CA . ASN A 1 231 ? 15.286 27.831 15.856 1.00 35.06 231 ASN A CA 1
ATOM 1859 C C . ASN A 1 231 ? 15.501 26.985 17.117 1.00 35.06 231 ASN A C 1
ATOM 1861 O O . ASN A 1 231 ? 15.018 27.363 18.184 1.00 35.06 231 ASN A O 1
ATOM 1865 N N . GLY A 1 232 ? 16.203 25.847 17.026 1.00 31.48 232 GLY A N 1
ATOM 1866 C CA . GLY A 1 232 ? 16.491 25.001 18.190 1.00 31.48 232 GLY A CA 1
ATOM 1867 C C . GLY A 1 232 ? 15.232 24.459 18.871 1.00 31.48 232 GLY A C 1
ATOM 1868 O O . GLY A 1 232 ? 15.299 23.976 20.002 1.00 31.48 232 GLY A O 1
ATOM 1869 N N . SER A 1 233 ? 14.089 24.534 18.188 1.00 32.44 233 SER A N 1
ATOM 1870 C CA . SER A 1 233 ? 12.825 24.008 18.663 1.00 32.44 233 SER A CA 1
ATOM 1871 C C . SER A 1 233 ? 12.777 22.554 18.224 1.00 32.44 233 SER A C 1
ATOM 1873 O O . SER A 1 233 ? 12.496 22.244 17.072 1.00 32.44 233 SER A O 1
ATOM 1875 N N . SER A 1 234 ? 13.065 21.624 19.133 1.00 33.81 234 SER A N 1
ATOM 1876 C CA . SER A 1 234 ? 12.511 20.287 18.959 1.00 33.81 234 SER A CA 1
ATOM 1877 C C . SER A 1 234 ? 10.999 20.463 19.022 1.00 33.81 234 SER A C 1
ATOM 1879 O O . SER A 1 234 ? 10.478 20.677 20.112 1.00 33.81 234 SER A O 1
ATOM 1881 N N . HIS A 1 235 ? 10.292 20.416 17.896 1.00 36.22 235 HIS A N 1
ATOM 1882 C CA . HIS A 1 235 ? 8.941 19.874 17.929 1.00 36.22 235 HIS A CA 1
ATOM 1883 C C . HIS A 1 235 ? 9.145 18.373 18.140 1.00 36.22 235 HIS A C 1
ATOM 1885 O O . HIS A 1 235 ? 9.471 17.688 17.178 1.00 36.22 235 HIS A O 1
ATOM 1891 N N . PRO A 1 236 ? 9.063 17.842 19.376 1.00 33.97 236 PRO A N 1
ATOM 1892 C CA . PRO A 1 236 ? 9.456 16.463 19.674 1.00 33.97 236 PRO A CA 1
ATOM 1893 C C . PRO A 1 236 ? 8.421 15.441 19.171 1.00 33.97 236 PRO A C 1
ATOM 1895 O O . PRO A 1 236 ? 8.369 14.322 19.663 1.00 33.97 236 PRO A O 1
ATOM 1898 N N . TYR A 1 237 ? 7.541 15.855 18.259 1.00 37.47 237 TYR A N 1
ATOM 1899 C CA . TYR A 1 237 ? 6.383 15.100 17.827 1.00 37.47 237 TYR A CA 1
ATOM 1900 C C . TYR A 1 237 ? 6.136 15.416 16.357 1.00 37.47 237 TYR A C 1
ATOM 1902 O O . TYR A 1 237 ? 5.627 16.494 16.035 1.00 37.47 237 TYR A O 1
ATOM 1910 N N . LEU A 1 238 ? 6.431 14.480 15.461 1.00 39.66 238 LEU A N 1
ATOM 1911 C CA . LEU A 1 238 ? 5.807 14.516 14.143 1.00 39.66 238 LEU A CA 1
ATOM 1912 C C . LEU A 1 238 ? 4.292 14.330 14.307 1.00 39.66 238 LEU A C 1
ATOM 1914 O O . LEU A 1 238 ? 3.805 13.236 14.602 1.00 39.66 238 LEU A O 1
ATOM 1918 N N . GLN A 1 239 ? 3.556 15.426 14.133 1.00 35.34 239 GLN A N 1
ATOM 1919 C CA . GLN A 1 239 ? 2.100 15.474 14.149 1.00 35.34 239 GLN A CA 1
ATOM 1920 C C . GLN A 1 239 ? 1.594 15.595 12.716 1.00 35.34 239 GLN A C 1
ATOM 1922 O O . GLN A 1 239 ? 1.759 16.640 12.089 1.00 35.34 239 GLN A O 1
ATOM 1927 N N . LEU A 1 240 ? 0.936 14.554 12.207 1.00 42.78 240 LEU A N 1
ATOM 1928 C CA . LEU A 1 240 ? 0.133 14.696 10.996 1.00 42.78 240 LEU A CA 1
ATOM 1929 C C . LEU A 1 240 ? -1.298 15.052 11.397 1.00 42.78 240 LEU A C 1
ATOM 1931 O O . LEU A 1 240 ? -1.980 14.292 12.091 1.00 42.78 240 LEU A O 1
ATOM 1935 N N . LEU A 1 241 ? -1.722 16.246 10.978 1.00 34.03 241 LEU A N 1
ATOM 1936 C CA . LEU A 1 241 ? -3.091 16.726 11.116 1.00 34.03 241 LEU A CA 1
ATOM 1937 C C . LEU A 1 241 ? -3.913 16.209 9.939 1.00 34.03 241 LEU A C 1
ATOM 1939 O O . LEU A 1 241 ? -3.828 16.728 8.824 1.00 34.03 241 LEU A O 1
ATOM 1943 N N . TYR A 1 242 ? -4.754 15.216 10.198 1.00 44.09 242 TYR A N 1
ATOM 1944 C CA . TYR A 1 242 ? -5.721 14.749 9.216 1.00 44.09 242 TYR A CA 1
ATOM 1945 C C . TYR A 1 242 ? -7.022 15.517 9.383 1.00 44.09 242 TYR A C 1
ATOM 1947 O O . TYR A 1 242 ? -7.593 15.561 10.469 1.00 44.09 242 TYR A O 1
ATOM 1955 N N . ARG A 1 243 ? -7.504 16.120 8.292 1.00 30.39 243 ARG A N 1
ATOM 1956 C CA . ARG A 1 243 ? -8.808 16.806 8.253 1.00 30.39 243 ARG A CA 1
ATOM 1957 C C . ARG A 1 243 ? -9.976 15.863 7.937 1.00 30.39 243 ARG A C 1
ATOM 1959 O O . ARG A 1 243 ? -11.122 16.262 8.103 1.00 30.39 243 ARG A O 1
ATOM 1966 N N . SER A 1 244 ? -9.698 14.648 7.453 1.00 35.41 244 SER A N 1
ATOM 1967 C CA . SER A 1 244 ? -10.714 13.639 7.120 1.00 35.41 244 SER A CA 1
ATOM 1968 C C . SER A 1 244 ? -10.125 12.226 7.105 1.00 35.41 244 SER A C 1
ATOM 1970 O O . SER A 1 244 ? -8.942 12.058 6.802 1.00 35.41 244 SER A O 1
ATOM 1972 N N . TRP A 1 245 ? -10.965 11.220 7.360 1.00 38.19 245 TRP A N 1
ATOM 1973 C CA . TRP A 1 245 ? -10.596 9.796 7.320 1.00 38.19 245 TRP A CA 1
ATOM 1974 C C . TRP A 1 245 ? -10.402 9.258 5.898 1.00 38.19 245 TRP A C 1
ATOM 1976 O O . TRP A 1 245 ? -9.632 8.327 5.673 1.00 38.19 245 TRP A O 1
ATOM 1986 N N . THR A 1 246 ? -11.116 9.839 4.932 1.00 34.78 246 THR A N 1
ATOM 1987 C CA . THR A 1 246 ? -11.215 9.369 3.545 1.00 34.78 246 THR A CA 1
ATOM 1988 C C . THR A 1 246 ? -10.567 10.330 2.570 1.00 34.78 246 THR A C 1
ATOM 1990 O O . THR A 1 246 ? -11.091 10.564 1.480 1.00 34.78 246 THR A O 1
ATOM 1993 N N . GLY A 1 247 ? -9.386 10.840 2.890 1.00 30.58 247 GLY A N 1
ATOM 1994 C CA . GLY A 1 247 ? -8.501 11.317 1.838 1.00 30.58 247 GLY A CA 1
ATOM 1995 C C . GLY A 1 247 ? -8.093 10.155 0.927 1.00 30.58 247 GLY A C 1
ATOM 1996 O O . GLY A 1 247 ? -6.922 9.907 0.792 1.00 30.58 247 GLY A O 1
ATOM 1997 N N . SER A 1 248 ? -8.994 9.362 0.346 1.00 30.28 248 SER A N 1
ATOM 1998 C CA . SER A 1 248 ? -8.667 8.143 -0.398 1.00 30.28 248 SER A CA 1
ATOM 1999 C C . SER A 1 248 ? -7.845 8.457 -1.644 1.00 30.28 248 SER A C 1
ATOM 2001 O O . SER A 1 248 ? -6.977 7.671 -1.991 1.00 30.28 248 SER A O 1
ATOM 2003 N N . GLN A 1 249 ? -8.012 9.639 -2.248 1.00 25.56 249 GLN A N 1
ATOM 2004 C CA . GLN A 1 249 ? -7.080 10.142 -3.256 1.00 25.56 249 GLN A CA 1
ATOM 2005 C C . GLN A 1 249 ? -5.766 10.644 -2.651 1.00 25.56 249 GLN A C 1
ATOM 2007 O O . GLN A 1 249 ? -4.727 10.345 -3.218 1.00 25.56 249 GLN A O 1
ATOM 2012 N N . SER A 1 250 ? -5.755 11.342 -1.510 1.00 28.08 250 SER A N 1
ATOM 2013 C CA . SER A 1 250 ? -4.509 11.858 -0.917 1.00 28.08 250 SER A CA 1
ATOM 2014 C C . SER A 1 250 ? -3.681 10.784 -0.214 1.00 28.08 250 SER A C 1
ATOM 2016 O O . SER A 1 250 ? -2.475 10.832 -0.318 1.00 28.08 250 SER A O 1
ATOM 2018 N N . LEU A 1 251 ? -4.304 9.791 0.418 1.00 32.34 251 LEU A N 1
ATOM 2019 C CA . LEU A 1 251 ? -3.724 8.595 1.018 1.00 32.34 251 LEU A CA 1
ATOM 2020 C C . LEU A 1 251 ? -3.322 7.600 -0.060 1.00 32.34 251 LEU A C 1
ATOM 2022 O O . LEU A 1 251 ? -2.223 7.095 0.025 1.00 32.34 251 LEU A O 1
ATOM 2026 N N . GLN A 1 252 ? -4.107 7.337 -1.114 1.00 31.31 252 GLN A N 1
ATOM 2027 C CA . GLN A 1 252 ? -3.586 6.521 -2.222 1.00 31.31 252 GLN A CA 1
ATOM 2028 C C . GLN A 1 252 ? -2.480 7.239 -2.995 1.00 31.31 252 GLN A C 1
ATOM 2030 O O . GLN A 1 252 ? -1.592 6.558 -3.479 1.00 31.31 252 GLN A O 1
ATOM 2035 N N . THR A 1 253 ? -2.487 8.572 -3.096 1.00 31.03 253 THR A N 1
ATOM 2036 C CA . THR A 1 253 ? -1.383 9.339 -3.707 1.00 31.03 253 THR A CA 1
ATOM 2037 C C . THR A 1 253 ? -0.165 9.404 -2.779 1.00 31.03 253 THR A C 1
ATOM 2039 O O . THR A 1 253 ? 0.939 9.151 -3.245 1.00 31.03 253 THR A O 1
ATOM 2042 N N . LEU A 1 254 ? -0.350 9.602 -1.463 1.00 34.12 254 LEU A N 1
ATOM 2043 C CA . LEU A 1 254 ? 0.698 9.439 -0.443 1.00 34.12 254 LEU A CA 1
ATOM 2044 C C . LEU A 1 254 ? 1.266 8.020 -0.531 1.00 34.12 254 LEU A C 1
ATOM 2046 O O . LEU A 1 254 ? 2.453 7.836 -0.708 1.00 34.12 254 LEU A O 1
ATOM 2050 N N . PHE A 1 255 ? 0.426 6.989 -0.493 1.00 40.31 255 PHE A N 1
ATOM 2051 C CA . PHE A 1 255 ? 0.851 5.591 -0.465 1.00 40.31 255 PHE A CA 1
ATOM 2052 C C . PHE A 1 255 ? 1.375 5.075 -1.817 1.00 40.31 255 PHE A C 1
ATOM 2054 O O . PHE A 1 255 ? 2.208 4.166 -1.809 1.00 40.31 255 PHE A O 1
ATOM 2061 N N . ARG A 1 256 ? 0.952 5.649 -2.957 1.00 39.84 256 ARG A N 1
ATOM 2062 C CA . ARG A 1 256 ? 1.594 5.459 -4.276 1.00 39.84 256 ARG A CA 1
ATOM 2063 C C . ARG A 1 256 ? 3.031 5.960 -4.226 1.00 39.84 256 ARG A C 1
ATOM 2065 O O . ARG A 1 256 ? 3.930 5.234 -4.634 1.00 39.84 256 ARG A O 1
ATOM 2072 N N . ASN A 1 257 ? 3.230 7.136 -3.637 1.00 32.56 257 ASN A N 1
ATOM 2073 C CA . ASN A 1 257 ? 4.522 7.808 -3.617 1.00 32.56 257 ASN A CA 1
ATOM 2074 C C . ASN A 1 257 ? 5.426 7.343 -2.482 1.00 32.56 257 ASN A C 1
ATOM 2076 O O . ASN A 1 257 ? 6.624 7.510 -2.598 1.00 32.56 257 ASN A O 1
ATOM 2080 N N . THR A 1 258 ? 4.894 6.761 -1.409 1.00 35.22 258 THR A N 1
ATOM 2081 C CA . THR A 1 258 ? 5.658 6.455 -0.194 1.00 35.22 258 THR A CA 1
ATOM 2082 C C . THR A 1 258 ? 6.050 4.980 -0.064 1.00 35.22 258 THR A C 1
ATOM 2084 O O . THR A 1 258 ? 7.100 4.685 0.490 1.00 35.22 258 THR A O 1
ATOM 2087 N N . PHE A 1 259 ? 5.244 4.037 -0.569 1.00 37.78 259 PHE A N 1
ATOM 2088 C CA . PHE A 1 259 ? 5.419 2.599 -0.270 1.00 37.78 259 PHE A CA 1
ATOM 2089 C C . PHE A 1 259 ? 5.695 1.708 -1.475 1.00 37.78 259 PHE A C 1
ATOM 2091 O O . PHE A 1 259 ? 5.849 0.490 -1.333 1.00 37.78 259 PHE A O 1
ATOM 2098 N N . GLN A 1 260 ? 5.760 2.305 -2.662 1.00 34.53 260 GLN A N 1
ATOM 2099 C CA . GLN A 1 260 ? 6.513 1.724 -3.769 1.00 34.53 260 GLN A CA 1
ATOM 2100 C C . GLN A 1 260 ? 7.991 2.147 -3.730 1.00 34.53 260 GLN A C 1
ATOM 2102 O O . GLN A 1 260 ? 8.767 1.708 -4.568 1.00 34.53 260 GLN A O 1
ATOM 2107 N N . ILE A 1 261 ? 8.396 2.934 -2.728 1.00 31.69 261 ILE A N 1
ATOM 2108 C CA . ILE A 1 261 ? 9.797 3.220 -2.433 1.00 31.69 261 ILE A CA 1
ATOM 2109 C C . ILE A 1 261 ? 10.395 2.057 -1.630 1.00 31.69 261 ILE A C 1
ATOM 2111 O O . ILE A 1 261 ? 10.008 1.866 -0.460 1.00 31.69 261 ILE A O 1
#

Solvent-accessible surface area (backbone atoms only — not comparable to full-atom values): 14906 Å² total; per-residue (Å²): 134,53,38,76,84,42,88,49,90,77,85,84,55,75,82,47,70,63,36,36,52,88,59,57,92,43,45,77,54,65,91,90,60,62,62,55,51,27,41,35,65,27,59,54,82,79,54,93,46,48,62,78,77,58,70,80,81,76,68,54,66,76,37,70,72,30,30,51,55,50,50,51,37,58,48,50,13,26,59,82,35,88,75,49,49,72,67,58,51,49,53,39,49,58,64,66,61,55,55,77,56,53,52,50,52,40,50,54,53,48,36,63,73,71,62,51,52,74,68,56,41,52,50,42,56,48,53,32,52,46,41,33,50,33,33,45,18,29,35,36,34,36,11,67,72,63,29,23,36,41,54,67,51,49,36,46,46,21,82,70,47,82,30,90,76,48,68,56,36,80,83,65,45,33,62,75,68,55,45,75,50,56,44,43,40,62,55,58,64,55,48,22,42,54,48,32,38,51,41,52,27,57,69,71,70,52,46,59,66,46,74,49,72,44,70,49,65,69,51,81,75,70,60,101,80,73,76,76,57,98,78,76,61,76,72,86,54,63,67,53,78,38,73,40,62,68,44,58,69,59,50,49,49,47,41,58,62,41,69,58,56

pLDDT: mean 80.58, std 20.82, range [25.56, 98.5]

Organism: NCBI:txid1227546

Foldseek 3Di:
DQQLVPDADADDDPDDAFAADDDCVQAVDPPRDAPLRSLLVGHAPPDPHLANPQDDADDDLQDPVVLVLLVLCQQLFFLPHPPHDPVLLVLLLFLPDDLVVQLVVQLVVVCVVLVPDPVLSVVLNVQLVSQLSSLSNNQQNNQSVNNGYASLSCQQPVVRNPHPSHHHDVVGAGSVSHDHRTGPPDPSSLSSLLRNLQSNCVSSVVHFADKDWTWDLPSVVDDPPDDDDPPPDPPSTDIDIDRTSPPVVVSVVSCSSRRSD

InterPro domains:
  IPR016119 Bromoperoxidase/chloroperoxidase C-terminal [G3DSA:1.10.606.10] (4-247)
  IPR036938 Phosphatidic acid phosphatase type 2/haloperoxidase superfamily [SSF48317] (30-216)
  IPR052559 Vanadium-dependent haloperoxidase [PTHR34599] (36-223)
  IPR055161 Vanadium-dependent haloperoxidase NapH1-like, second helical-bundle domain [PF22778] (124-218)